Protein AF-0000000084676752 (afdb_homodimer)

Sequence (294 aa):
MPADLWNFALACYARPGVEQVFLRLQDGGADVCLVLCALWLERRQVPCEAQRLAQLRAIAEPWQRQVVQPLRELRQGWKAAALLDPQQARLREQVKALELEAERELLGRLEQLAQKWQATDEAVAWLEKLLEDRDARELLRVAATQTMPADLWNFALACYARPGVEQVFLRLQDGGADVCLVLCALWLERRQVPCEAQRLAQLRAIAEPWQRQVVQPLRELRQGWKAAALLDPQQARLREQVKALELEAERELLGRLEQLAQKWQATDEAVAWLEKLLEDRDARELLRVAATQT

Foldseek 3Di:
DPPALVVLVVQLCPDPPLVVLLVVCVVVPAQSLQLSLLLVCQVQQFADDPVLSVVLCVLRVVLCVPPLVVLVVVLVVCVVVCVVPVVSVVVSVVSVVSNVVSSVVSSVVSCVSCVPTHHDPDRHCRNVVRDVDPVSVVSSNVSSVVD/DPPALVVLVVQLVPDPPLVVLLVVCVVVPFQSLQLSLLLVCQVQQFADDPVLSVVLCVLRVCLCVPPLVVLVVVLVVCVVVCVVPVVSVVVSVVSVVSNVVSSVVSSVVSRVSCVPTHHDPDNHDRNVVRDVDPVSVVSSNVSSVVD

Organism: Aquipseudomonas alcaligenes (strain ATCC 14909 / DSM 50342 / CCUG 1425 / JCM 20561 / NBRC 14159 / NCIMB 9945 / NCTC 10367 / 1577) (NCBI:txid1215092)

InterPro domains:
  IPR012659 Conserved hypothetical protein CHP02444 [PF09523] (4-110)
  IPR012659 Conserved hypothetical protein CHP02444 [TIGR02444] (3-113)

Secondary structure (DSSP, 8-state):
--SSHHHHHHHHHTSTTHHHHHHHHHHTT--HHHHHHHHHHHHTT----HHHHHHHHHHHHHHIIIIIHHHHHHHHHTHHHHHH-HHHHHHHHHHHHHHHHHHHHHHHHHHHHHTTPPP-SS---HHHHH---HHHHHHHHHHHHT-/--SSHHHHHHHHHTSTTHHHHHHHHHHTT--HHHHHHHHHHHHTT----HHHHHHHHHHHHHHIIIIIHHHHHHHHHTHHHHHH-HHHHHHHHHHHHHHHHHHHHHHHHHHHHHTTPPP-SS---HHHHH---HHHHHHHHHHHHT-

Radius of gyration: 25.27 Å; Cα contacts (8 Å, |Δi|>4): 307; chains: 2; bounding box: 36×79×47 Å

Structure (mmCIF, N/CA/C/O backbone):
data_AF-0000000084676752-model_v1
#
loop_
_entity.id
_entity.type
_entity.pdbx_description
1 polymer 'TIGR02444 family protein'
#
loop_
_atom_site.group_PDB
_atom_site.id
_atom_site.type_symbol
_atom_site.label_atom_id
_atom_site.label_alt_id
_atom_site.label_comp_id
_atom_site.label_asym_id
_atom_site.label_entity_id
_atom_site.label_seq_id
_atom_site.pdbx_PDB_ins_code
_atom_site.Cartn_x
_atom_site.Cartn_y
_atom_site.Cartn_z
_atom_site.occupancy
_atom_site.B_iso_or_equiv
_atom_site.auth_seq_id
_atom_site.auth_comp_id
_atom_site.auth_asym_id
_atom_site.auth_atom_id
_atom_site.pdbx_PDB_model_num
ATOM 1 N N . MET A 1 1 ? -5.734 -23.812 -24.641 1 54.62 1 MET A N 1
ATOM 2 C CA . MET A 1 1 ? -5.254 -23.406 -23.328 1 54.62 1 MET A CA 1
ATOM 3 C C . MET A 1 1 ? -4.438 -22.125 -23.422 1 54.62 1 MET A C 1
ATOM 5 O O . MET A 1 1 ? -3.656 -21.953 -24.359 1 54.62 1 MET A O 1
ATOM 9 N N . PRO A 1 2 ? -4.84 -21.125 -22.625 1 60.16 2 PRO A N 1
ATOM 10 C CA . PRO A 1 2 ? -4.008 -19.938 -22.766 1 60.16 2 PRO A CA 1
ATOM 11 C C . PRO A 1 2 ? -2.525 -20.203 -22.516 1 60.16 2 PRO A C 1
ATOM 13 O O . PRO A 1 2 ? -2.184 -20.984 -21.609 1 60.16 2 PRO A O 1
ATOM 16 N N . ALA A 1 3 ? -1.682 -19.797 -23.375 1 71.06 3 ALA A N 1
ATOM 17 C CA . ALA A 1 3 ? -0.258 -20.109 -23.375 1 71.06 3 ALA A CA 1
ATOM 18 C C . ALA A 1 3 ? 0.446 -19.531 -22.156 1 71.06 3 ALA A C 1
ATOM 20 O O . ALA A 1 3 ? 1.364 -20.141 -21.609 1 71.06 3 ALA A O 1
ATOM 21 N N . ASP A 1 4 ? -0.257 -18.438 -21.547 1 91.06 4 ASP A N 1
ATOM 22 C CA . ASP A 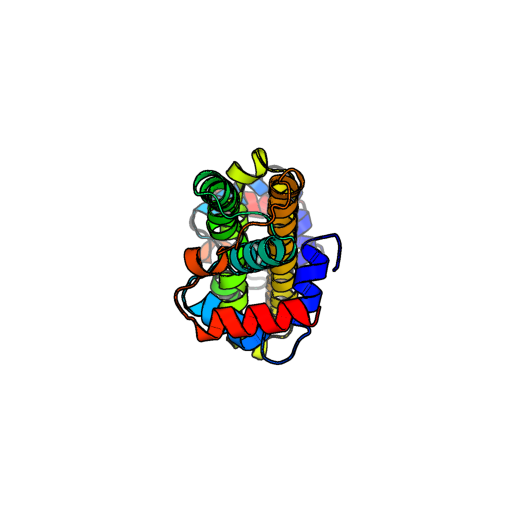1 4 ? 0.555 -17.922 -20.438 1 91.06 4 ASP A CA 1
ATOM 23 C C . ASP A 1 4 ? -0.197 -18.031 -19.109 1 91.06 4 ASP A C 1
ATOM 25 O O . ASP A 1 4 ? -1.429 -18.078 -19.094 1 91.06 4 ASP A O 1
ATOM 29 N N . LEU A 1 5 ? 0.378 -18.125 -18.094 1 93 5 LEU A N 1
ATOM 30 C CA . LEU A 1 5 ? -0.126 -18.422 -16.75 1 93 5 LEU A CA 1
ATOM 31 C C . LEU A 1 5 ? -1.066 -17.328 -16.266 1 93 5 LEU A C 1
ATOM 33 O O . LEU A 1 5 ? -2.076 -17.609 -15.617 1 93 5 LEU A O 1
ATOM 37 N N . TRP A 1 6 ? -0.809 -16.062 -16.656 1 92.81 6 TRP A N 1
ATOM 38 C CA . TRP A 1 6 ? -1.672 -14.961 -16.234 1 92.81 6 TRP A CA 1
ATOM 39 C C . TRP A 1 6 ? -3.049 -15.07 -16.875 1 92.81 6 TRP A C 1
ATOM 41 O O . TRP A 1 6 ? -4.07 -14.977 -16.203 1 92.81 6 TRP A O 1
ATOM 51 N N . ASN A 1 7 ? -3.084 -15.25 -18.078 1 91.19 7 ASN A N 1
ATOM 52 C CA . ASN A 1 7 ? -4.348 -15.391 -18.781 1 91.19 7 ASN A CA 1
ATOM 53 C C . ASN A 1 7 ? -5.105 -16.641 -18.344 1 91.19 7 ASN A C 1
ATOM 55 O O . ASN A 1 7 ? -6.336 -16.641 -18.281 1 91.19 7 ASN A O 1
ATOM 59 N N . PHE A 1 8 ? -4.344 -17.672 -18.141 1 90.31 8 PHE A N 1
ATOM 60 C CA . PHE A 1 8 ? -4.953 -18.859 -17.578 1 90.31 8 PHE A CA 1
ATOM 61 C C . PHE A 1 8 ? -5.648 -18.547 -16.266 1 90.31 8 PHE A C 1
ATOM 63 O O . PHE A 1 8 ? -6.785 -18.969 -16.031 1 90.31 8 PHE A O 1
ATOM 70 N N . ALA A 1 9 ? -4.969 -17.844 -15.375 1 89.88 9 ALA A N 1
ATOM 71 C CA . ALA A 1 9 ? -5.52 -17.453 -14.078 1 89.88 9 ALA A CA 1
ATOM 72 C C . ALA A 1 9 ? -6.793 -16.641 -14.25 1 89.88 9 ALA A C 1
ATOM 74 O O . ALA A 1 9 ? -7.805 -16.906 -13.602 1 89.88 9 ALA A O 1
ATOM 75 N N . LEU A 1 10 ? -6.723 -15.695 -15.172 1 86.75 10 LEU A N 1
ATOM 76 C CA . LEU A 1 10 ? -7.883 -14.844 -15.414 1 86.75 10 LEU A CA 1
ATOM 77 C C . LEU A 1 10 ? -9.07 -15.672 -15.898 1 86.75 10 LEU A C 1
ATOM 79 O O . LEU A 1 10 ? -10.203 -15.445 -15.469 1 86.75 10 LEU A O 1
ATOM 83 N N . ALA A 1 11 ? -8.773 -16.547 -16.75 1 87 11 ALA A N 1
ATOM 84 C CA . ALA A 1 11 ? -9.812 -17.422 -17.281 1 87 11 ALA A CA 1
ATOM 85 C C . ALA A 1 11 ? -10.414 -18.297 -16.188 1 87 11 ALA A C 1
ATOM 87 O O . ALA A 1 11 ? -11.625 -18.5 -16.141 1 87 11 ALA A O 1
ATOM 88 N N . CYS A 1 12 ? -9.555 -18.828 -15.352 1 84.94 12 CYS A N 1
ATOM 89 C CA . CYS A 1 12 ? -10.031 -19.641 -14.242 1 84.94 12 CYS A CA 1
ATOM 90 C C . CYS A 1 12 ? -10.953 -18.844 -13.328 1 84.94 12 CYS A C 1
ATOM 92 O O . CYS A 1 12 ? -12.023 -19.328 -12.945 1 84.94 12 CYS A O 1
ATOM 94 N N . TYR A 1 13 ? -10.586 -17.609 -13.078 1 83.38 13 TYR A N 1
ATOM 95 C CA . TYR A 1 13 ? -11.336 -16.766 -12.156 1 83.38 13 TYR A CA 1
ATOM 96 C C . TYR A 1 13 ? -12.688 -16.375 -12.75 1 83.38 13 TYR A C 1
ATOM 98 O O . TYR A 1 13 ? -13.633 -16.078 -12.016 1 83.38 13 TYR A O 1
ATOM 106 N N . ALA A 1 14 ? -12.727 -16.328 -14 1 82.75 14 ALA A N 1
ATOM 107 C CA . ALA A 1 14 ? -13.953 -15.938 -14.688 1 82.75 14 ALA A CA 1
ATOM 108 C C . ALA A 1 14 ? -15.023 -17.016 -14.547 1 82.75 14 ALA A C 1
ATOM 110 O O . ALA A 1 14 ? -16.203 -16.766 -14.82 1 82.75 14 ALA A O 1
ATOM 111 N N . ARG A 1 15 ? -14.641 -18.141 -14.086 1 83.88 15 ARG A N 1
ATOM 112 C CA . ARG A 1 15 ? -15.594 -19.25 -13.969 1 83.88 15 ARG A CA 1
ATOM 113 C C . ARG A 1 15 ? -16.406 -19.125 -12.68 1 83.88 15 ARG A C 1
ATOM 115 O O . ARG A 1 15 ? -15.883 -18.734 -11.641 1 83.88 15 ARG A O 1
ATOM 122 N N . PRO A 1 16 ? -17.625 -19.438 -12.727 1 82.06 16 PRO A N 1
ATOM 123 C CA . PRO A 1 16 ? -18.484 -19.328 -11.555 1 82.06 16 PRO A CA 1
ATOM 124 C C . PRO A 1 16 ? -18 -20.156 -10.375 1 82.06 16 PRO A C 1
ATOM 126 O O . PRO A 1 16 ? -17.594 -21.312 -10.555 1 82.06 16 PRO A O 1
ATOM 129 N N . GLY A 1 17 ? -17.953 -19.625 -9.219 1 79 17 GLY A N 1
ATOM 130 C CA . GLY A 1 17 ? -17.672 -20.344 -7.988 1 79 17 GLY A CA 1
ATOM 131 C C . GLY A 1 17 ? -16.188 -20.391 -7.656 1 79 17 GLY A C 1
ATOM 132 O O . GLY A 1 17 ? -15.812 -20.703 -6.527 1 79 17 GLY A O 1
ATOM 133 N N . VAL A 1 18 ? -15.367 -20.094 -8.633 1 82.06 18 VAL A N 1
ATOM 134 C CA . VAL A 1 18 ? -13.922 -20.234 -8.453 1 82.06 18 VAL A CA 1
ATOM 135 C C . VAL A 1 18 ? -13.43 -19.172 -7.465 1 82.06 18 VAL A C 1
ATOM 137 O O . VAL A 1 18 ? -12.594 -19.469 -6.605 1 82.06 18 VAL A O 1
ATOM 140 N N . GLU A 1 19 ? -14.031 -18.125 -7.641 1 82.75 19 GLU A N 1
ATOM 141 C CA . GLU A 1 19 ? -13.633 -17.031 -6.75 1 82.75 19 GLU A CA 1
ATOM 142 C C . GLU A 1 19 ? -13.844 -17.422 -5.285 1 82.75 19 GLU A C 1
ATOM 144 O O . GLU A 1 19 ? -12.977 -17.172 -4.441 1 82.75 19 GLU A O 1
ATOM 149 N N . GLN A 1 20 ? -14.938 -17.969 -4.973 1 84.62 20 GLN A N 1
ATOM 150 C CA . GLN A 1 20 ? -15.25 -18.375 -3.609 1 84.62 20 GLN A CA 1
ATOM 151 C C . GLN A 1 20 ? -14.266 -19.422 -3.105 1 84.62 20 GLN A C 1
ATOM 153 O O . GLN A 1 20 ? -13.883 -19.422 -1.935 1 84.62 20 GLN A O 1
ATOM 158 N N . VAL A 1 21 ? -13.906 -20.281 -4.016 1 80.81 21 VAL A N 1
ATOM 159 C CA . VAL A 1 21 ? -12.938 -21.312 -3.662 1 80.81 21 VAL A CA 1
ATOM 160 C C . VAL A 1 21 ? -11.602 -20.672 -3.301 1 80.81 21 VAL A C 1
ATOM 162 O O . VAL A 1 21 ? -11.008 -21 -2.27 1 80.81 21 VAL A O 1
ATOM 165 N N . PHE A 1 22 ? -11.258 -19.75 -4.145 1 82.38 22 PHE A N 1
ATOM 166 C CA . PHE A 1 22 ? -9.969 -19.094 -3.9 1 82.38 22 PHE A CA 1
ATOM 167 C C . PHE A 1 22 ? -10.023 -18.266 -2.629 1 82.38 22 PHE A C 1
ATOM 169 O O . PHE A 1 22 ? -9.039 -18.203 -1.883 1 82.38 22 PHE A O 1
ATOM 176 N N . LEU A 1 23 ? -11.086 -17.703 -2.295 1 80.88 23 LEU A N 1
ATOM 177 C CA . LEU A 1 23 ? -11.234 -16.938 -1.059 1 80.88 23 LEU A CA 1
ATOM 178 C C . LEU A 1 23 ? -11.102 -17.844 0.159 1 80.88 23 LEU A C 1
ATOM 180 O O . LEU A 1 23 ? -10.422 -17.5 1.125 1 80.88 23 LEU A O 1
ATOM 184 N N . ARG A 1 24 ? -11.719 -18.953 0.022 1 81.88 24 ARG A N 1
ATOM 185 C CA . ARG A 1 24 ? -11.633 -19.922 1.116 1 81.88 24 ARG A CA 1
ATOM 186 C C . ARG A 1 24 ? -10.203 -20.422 1.299 1 81.88 24 ARG A C 1
ATOM 188 O O . ARG A 1 24 ? -9.719 -20.516 2.426 1 81.88 24 ARG A O 1
ATOM 195 N N . LEU A 1 25 ? -9.57 -20.719 0.122 1 80.44 25 LEU A N 1
ATOM 196 C CA . LEU A 1 25 ? -8.188 -21.172 0.163 1 80.44 25 LEU A CA 1
ATOM 197 C C . LEU A 1 25 ? -7.281 -20.109 0.757 1 80.44 25 LEU A C 1
ATOM 199 O O . LEU A 1 25 ? -6.418 -20.406 1.585 1 80.44 25 LEU A O 1
ATOM 203 N N . GLN A 1 26 ? -7.562 -18.906 0.313 1 81.06 26 GLN A N 1
ATOM 204 C CA . GLN A 1 26 ? -6.758 -17.797 0.797 1 81.06 26 GLN A CA 1
ATOM 205 C C . GLN A 1 26 ? -6.953 -17.594 2.295 1 81.06 26 GLN A C 1
ATOM 207 O O . GLN A 1 26 ? -5.988 -17.328 3.021 1 81.06 26 GLN A O 1
ATOM 212 N N . ASP A 1 27 ? -8.148 -17.703 2.83 1 82.75 27 ASP A N 1
ATOM 213 C CA . ASP A 1 27 ? -8.461 -17.594 4.25 1 82.75 27 ASP A CA 1
ATOM 214 C C . ASP A 1 27 ? -7.75 -18.672 5.062 1 82.75 27 ASP A C 1
ATOM 216 O O . ASP A 1 27 ? -7.391 -18.453 6.219 1 82.75 27 ASP A O 1
ATOM 220 N N . GLY A 1 28 ? -7.543 -19.703 4.398 1 81.06 28 GLY A N 1
ATOM 221 C CA . GLY A 1 28 ? -6.859 -20.797 5.055 1 81.06 28 GLY A CA 1
ATOM 222 C C . GLY A 1 28 ? -5.352 -20.703 4.969 1 81.06 28 GLY A C 1
ATOM 223 O O . GLY A 1 28 ? -4.637 -21.562 5.488 1 81.06 28 GLY A O 1
ATOM 224 N N . GLY A 1 29 ? -4.863 -19.734 4.266 1 83.81 29 GLY A N 1
ATOM 225 C CA . GLY A 1 29 ? -3.43 -19.484 4.227 1 83.81 29 GLY A CA 1
ATOM 226 C C . GLY A 1 29 ? -2.771 -19.984 2.955 1 83.81 29 GLY A C 1
ATOM 227 O O . GLY A 1 29 ? -1.549 -19.922 2.814 1 83.81 29 GLY A O 1
ATOM 228 N N . ALA A 1 30 ? -3.582 -20.516 2.031 1 84.94 30 ALA A N 1
ATOM 229 C CA . ALA A 1 30 ? -3.014 -21.016 0.785 1 84.94 30 ALA A CA 1
ATOM 230 C C . ALA A 1 30 ? -2.523 -19.875 -0.099 1 84.94 30 ALA A C 1
ATOM 232 O O . ALA A 1 30 ? -3.092 -18.781 -0.079 1 84.94 30 ALA A O 1
ATOM 233 N N . ASP A 1 31 ? -1.486 -20.188 -0.791 1 90.62 31 ASP A N 1
ATOM 234 C CA . ASP A 1 31 ? -0.982 -19.266 -1.806 1 90.62 31 ASP A CA 1
ATOM 235 C C . ASP A 1 31 ? -1.698 -19.484 -3.139 1 90.62 31 ASP A C 1
ATOM 237 O O . ASP A 1 31 ? -1.368 -20.391 -3.891 1 90.62 31 ASP A O 1
ATOM 241 N N . VAL A 1 32 ? -2.566 -18.609 -3.434 1 89.19 32 VAL A N 1
ATOM 242 C CA . VAL A 1 32 ? -3.438 -18.734 -4.594 1 89.19 32 VAL A CA 1
ATOM 243 C C . VAL A 1 32 ? -2.598 -18.766 -5.871 1 89.19 32 VAL A C 1
ATOM 245 O O . VAL A 1 32 ? -2.885 -19.531 -6.793 1 89.19 32 VAL A O 1
ATOM 248 N N . CYS A 1 33 ? -1.555 -18 -5.945 1 94.31 33 CYS A N 1
ATOM 249 C CA . CYS A 1 33 ? -0.708 -17.969 -7.133 1 94.31 33 CYS A CA 1
ATOM 250 C C . CYS A 1 33 ? -0.011 -19.297 -7.344 1 94.31 33 CYS A C 1
ATOM 252 O O . CYS A 1 33 ? 0.101 -19.781 -8.477 1 94.31 33 CYS A O 1
ATOM 254 N N . LEU A 1 34 ? 0.393 -19.875 -6.27 1 93 34 LEU A N 1
ATOM 255 C CA . LEU A 1 34 ? 1.026 -21.172 -6.355 1 93 34 LEU A CA 1
ATOM 256 C C . LEU A 1 34 ? 0.018 -22.234 -6.777 1 93 34 LEU A C 1
ATOM 258 O O . LEU A 1 34 ? 0.327 -23.109 -7.605 1 93 34 LEU A O 1
ATOM 262 N N . VAL A 1 35 ? -1.176 -22.125 -6.246 1 90 35 VAL A N 1
ATOM 263 C CA . VAL A 1 35 ? -2.24 -23.062 -6.586 1 90 35 VAL A CA 1
ATOM 264 C C . VAL A 1 35 ? -2.586 -22.938 -8.07 1 90 35 VAL A C 1
ATOM 266 O O . VAL A 1 35 ? -2.723 -23.938 -8.766 1 90 35 VAL A O 1
ATOM 269 N N . LEU A 1 36 ? -2.695 -21.75 -8.539 1 90.38 36 LEU A N 1
ATOM 270 C CA . LEU A 1 36 ? -2.986 -21.5 -9.945 1 90.38 36 LEU A CA 1
ATOM 271 C C . LEU A 1 36 ? -1.876 -22.047 -10.844 1 90.38 36 LEU A C 1
ATOM 273 O O . LEU A 1 36 ? -2.148 -22.625 -11.891 1 90.38 36 LEU A O 1
ATOM 277 N N . CYS A 1 37 ? -0.659 -21.844 -10.375 1 93 37 CYS A N 1
ATOM 278 C CA . CYS A 1 37 ? 0.471 -22.391 -11.125 1 93 37 CYS A CA 1
ATOM 279 C C . CYS A 1 37 ? 0.412 -23.906 -11.188 1 93 37 CYS A C 1
ATOM 281 O O . CYS A 1 37 ? 0.616 -24.5 -12.242 1 93 37 CYS A O 1
ATOM 283 N N . ALA A 1 38 ? 0.118 -24.469 -10.086 1 90 38 ALA A N 1
ATOM 284 C CA . ALA A 1 38 ? 0.005 -25.922 -10.023 1 90 38 ALA A CA 1
ATOM 285 C C . ALA A 1 38 ? -1.079 -26.422 -10.977 1 90 38 ALA A C 1
ATOM 287 O O . ALA A 1 38 ? -0.869 -27.391 -11.703 1 90 38 ALA A O 1
ATOM 288 N N . LEU A 1 39 ? -2.15 -25.797 -10.938 1 86.38 39 LEU A N 1
ATOM 289 C CA . LEU A 1 39 ? -3.258 -26.172 -11.812 1 86.38 39 LEU A CA 1
ATOM 290 C C . LEU A 1 39 ? -2.865 -26.016 -13.281 1 86.38 39 LEU A C 1
ATOM 292 O O . LEU A 1 39 ? -3.184 -26.875 -14.102 1 86.38 39 LEU A O 1
ATOM 296 N N . TRP A 1 40 ? -2.229 -24.953 -13.586 1 89.69 40 TRP A N 1
ATOM 297 C CA . TRP A 1 40 ? -1.741 -24.672 -14.93 1 89.69 40 TRP A CA 1
ATOM 298 C C . TRP A 1 40 ? -0.767 -25.75 -15.398 1 89.69 40 TRP A C 1
ATOM 300 O O . TRP A 1 40 ? -0.839 -26.219 -16.547 1 89.69 40 TRP A O 1
ATOM 310 N N . LEU A 1 41 ? 0.069 -26.172 -14.539 1 89.44 41 LEU A N 1
ATOM 311 C CA . LEU A 1 41 ? 1.033 -27.234 -14.852 1 89.44 41 LEU A CA 1
ATOM 312 C C . LEU A 1 41 ? 0.331 -28.562 -15.062 1 89.44 41 LEU A C 1
ATOM 314 O O . LEU A 1 41 ? 0.722 -29.344 -15.93 1 89.44 41 LEU A O 1
ATOM 318 N N . GLU A 1 42 ? -0.62 -28.812 -14.234 1 84.31 42 GLU A N 1
ATOM 319 C CA . GLU A 1 42 ? -1.407 -30.016 -14.43 1 84.31 42 GLU A CA 1
ATOM 320 C C . GLU A 1 42 ? -2.049 -30.047 -15.812 1 84.31 42 GLU A C 1
ATOM 322 O O . GLU A 1 42 ? -2.023 -31.062 -16.5 1 84.31 42 GLU A O 1
ATOM 327 N N . ARG A 1 43 ? -2.572 -28.969 -16.156 1 82.94 43 ARG A N 1
ATOM 328 C CA . ARG A 1 43 ? -3.219 -28.859 -17.469 1 82.94 43 ARG A CA 1
ATOM 329 C C . ARG A 1 43 ? -2.213 -29.078 -18.594 1 82.94 43 ARG A C 1
ATOM 331 O O . ARG A 1 43 ? -2.557 -29.609 -19.641 1 82.94 43 ARG A O 1
ATOM 338 N N . ARG A 1 44 ? -1.009 -28.688 -18.391 1 85.88 44 ARG A N 1
ATOM 339 C CA . ARG A 1 44 ? 0.06 -28.828 -19.375 1 85.88 44 ARG A CA 1
ATOM 340 C C . ARG A 1 44 ? 0.715 -30.203 -19.297 1 85.88 44 ARG A C 1
ATOM 342 O O . ARG A 1 44 ? 1.644 -30.5 -20.047 1 85.88 44 ARG A O 1
ATOM 349 N N . GLN A 1 45 ? 0.292 -30.984 -18.297 1 87.38 45 GLN A N 1
ATOM 350 C CA . GLN A 1 45 ? 0.768 -32.344 -18.094 1 87.38 45 GLN A CA 1
ATOM 351 C C . GLN A 1 45 ? 2.246 -32.375 -17.719 1 87.38 45 GLN A C 1
ATOM 353 O O . GLN A 1 45 ? 3.004 -33.219 -18.188 1 87.38 45 GLN A O 1
ATOM 358 N N . VAL A 1 46 ? 2.633 -31.359 -17 1 88.38 46 VAL A N 1
ATOM 359 C CA . VAL A 1 46 ? 3.98 -31.328 -16.453 1 88.38 46 VAL A CA 1
ATOM 360 C C . VAL A 1 46 ? 4.02 -32.094 -15.133 1 88.38 46 VAL A C 1
ATOM 362 O O . VAL A 1 46 ? 3.199 -31.875 -14.242 1 88.38 46 VAL A O 1
ATOM 365 N N . PRO A 1 47 ? 4.875 -33.062 -15.008 1 87.94 47 PRO A N 1
ATOM 366 C CA . PRO A 1 47 ? 4.895 -33.875 -13.789 1 87.94 47 PRO A CA 1
ATOM 367 C C . PRO A 1 47 ? 5.305 -33.094 -12.555 1 87.94 47 PRO A C 1
ATOM 369 O O . PRO A 1 47 ? 6.172 -32.219 -12.641 1 87.94 47 PRO A O 1
ATOM 372 N N . CYS A 1 48 ? 4.688 -33.469 -11.469 1 87.88 48 CYS A N 1
ATOM 373 C CA . CYS A 1 48 ? 5.039 -32.875 -10.188 1 87.88 48 CYS A CA 1
ATOM 374 C C . CYS A 1 48 ? 6.23 -33.594 -9.555 1 87.88 48 CYS A C 1
ATOM 376 O O . CYS A 1 48 ? 6.117 -34.75 -9.156 1 87.88 48 CYS A O 1
ATOM 378 N N . GLU A 1 49 ? 7.324 -33.031 -9.562 1 87.69 49 GLU A N 1
ATOM 379 C CA . GLU A 1 49 ? 8.516 -33.531 -8.883 1 87.69 49 GLU A CA 1
ATOM 380 C C . GLU A 1 49 ? 8.82 -32.688 -7.637 1 87.69 49 GLU A C 1
ATOM 382 O O . GLU A 1 49 ? 8.594 -31.484 -7.609 1 87.69 49 GLU A O 1
ATOM 387 N N . ALA A 1 50 ? 9.336 -33.375 -6.66 1 88.38 50 ALA A N 1
ATOM 388 C CA . ALA A 1 50 ? 9.633 -32.719 -5.395 1 88.38 50 ALA A CA 1
ATOM 389 C C . ALA A 1 50 ? 10.555 -31.5 -5.605 1 88.38 50 ALA A C 1
ATOM 391 O O . ALA A 1 50 ? 10.367 -30.453 -4.98 1 88.38 50 ALA A O 1
ATOM 392 N N . GLN A 1 51 ? 11.492 -31.703 -6.465 1 91.88 51 GLN A N 1
ATOM 393 C CA . GLN A 1 51 ? 12.438 -30.625 -6.738 1 91.88 51 GLN A CA 1
ATOM 394 C C . GLN A 1 51 ? 11.742 -29.438 -7.41 1 91.88 51 GLN A C 1
ATOM 396 O O . GLN A 1 51 ? 12.039 -28.281 -7.109 1 91.88 51 GLN A O 1
ATOM 401 N N . ARG A 1 52 ? 10.844 -29.703 -8.328 1 91.38 52 ARG A N 1
ATOM 402 C CA . ARG A 1 52 ? 10.102 -28.656 -9.016 1 91.38 52 ARG A CA 1
ATOM 403 C C . ARG A 1 52 ? 9.219 -27.875 -8.047 1 91.38 52 ARG A C 1
ATOM 405 O O . ARG A 1 52 ? 9.188 -26.641 -8.07 1 91.38 52 ARG A O 1
ATOM 412 N N . LEU A 1 53 ? 8.531 -28.641 -7.211 1 91.12 53 LEU A N 1
ATOM 413 C CA . LEU A 1 53 ? 7.68 -28.016 -6.215 1 91.12 53 LEU A CA 1
ATOM 414 C C . LEU A 1 53 ? 8.5 -27.125 -5.281 1 91.12 53 LEU A C 1
ATOM 416 O O . LEU A 1 53 ? 8.078 -26.016 -4.953 1 91.12 53 LEU A O 1
ATOM 420 N N . ALA A 1 54 ? 9.633 -27.609 -4.875 1 94.19 54 ALA A N 1
ATOM 421 C CA . ALA A 1 54 ? 10.516 -26.844 -3.996 1 94.19 54 ALA A CA 1
ATOM 422 C C . ALA A 1 54 ? 10.984 -25.562 -4.668 1 94.19 54 ALA A C 1
ATOM 424 O O . ALA A 1 54 ? 11.078 -24.516 -4.023 1 94.19 54 ALA A O 1
ATOM 425 N N . GLN A 1 55 ? 11.25 -25.625 -5.949 1 95.88 55 GLN A N 1
ATOM 426 C CA . GLN A 1 55 ? 11.688 -24.453 -6.699 1 95.88 55 GLN A CA 1
ATOM 427 C C . GLN A 1 55 ? 10.57 -23.422 -6.797 1 95.88 55 GLN A C 1
ATOM 429 O O . GLN A 1 55 ? 10.812 -22.219 -6.625 1 95.88 55 GLN A O 1
ATOM 434 N N . LEU A 1 56 ? 9.375 -23.891 -7.059 1 95.19 56 LEU A N 1
ATOM 435 C CA . LEU A 1 56 ? 8.234 -22.984 -7.125 1 95.19 56 LEU A CA 1
ATOM 436 C C . LEU A 1 56 ? 7.996 -22.312 -5.773 1 95.19 56 LEU A C 1
ATOM 438 O O . LEU A 1 56 ? 7.785 -21.094 -5.707 1 95.19 56 LEU A O 1
ATOM 442 N N . ARG A 1 57 ? 8.07 -23.078 -4.73 1 95.19 57 ARG A N 1
ATOM 443 C CA . ARG A 1 57 ? 7.848 -22.562 -3.383 1 95.19 57 ARG A CA 1
ATOM 444 C C . ARG A 1 57 ? 8.906 -21.531 -3.012 1 95.19 57 ARG A C 1
ATOM 446 O O . ARG A 1 57 ? 8.602 -20.531 -2.357 1 95.19 57 ARG A O 1
ATOM 453 N N . ALA A 1 58 ? 10.125 -21.766 -3.41 1 96.94 58 ALA A N 1
ATOM 454 C CA . ALA A 1 58 ? 11.242 -20.875 -3.1 1 96.94 58 ALA A CA 1
ATOM 455 C C . ALA A 1 58 ? 11.023 -19.484 -3.707 1 96.94 58 ALA A C 1
ATOM 457 O O . ALA A 1 58 ? 11.469 -18.484 -3.148 1 96.94 58 ALA A O 1
ATOM 458 N N . ILE A 1 59 ? 10.25 -19.469 -4.812 1 97.19 59 ILE A N 1
ATOM 459 C CA . ILE A 1 59 ? 9.938 -18.219 -5.473 1 97.19 59 ILE A CA 1
ATOM 460 C C . ILE A 1 59 ? 8.672 -17.609 -4.859 1 97.19 59 ILE A C 1
ATOM 462 O O . ILE A 1 59 ? 8.641 -16.422 -4.543 1 97.19 59 ILE A O 1
ATOM 466 N N . ALA A 1 60 ? 7.727 -18.391 -4.609 1 96.38 60 ALA A N 1
ATOM 467 C CA . ALA A 1 60 ? 6.387 -17.922 -4.254 1 96.38 60 ALA A CA 1
ATOM 468 C C . ALA A 1 60 ? 6.336 -17.453 -2.807 1 96.38 60 ALA A C 1
ATOM 470 O O . ALA A 1 60 ? 5.789 -16.391 -2.514 1 96.38 60 ALA A O 1
ATOM 471 N N . GLU A 1 61 ? 6.926 -18.188 -1.95 1 95.12 61 GLU A N 1
ATOM 472 C CA . GLU A 1 61 ? 6.707 -17.984 -0.52 1 95.12 61 GLU A CA 1
ATOM 473 C C . GLU A 1 61 ? 7.254 -16.641 -0.051 1 95.12 61 GLU A C 1
ATOM 475 O O . GLU A 1 61 ? 6.539 -15.867 0.586 1 95.12 61 GLU A O 1
ATOM 480 N N . PRO A 1 62 ? 8.508 -16.312 -0.388 1 96.94 62 PRO A N 1
ATOM 481 C CA . PRO A 1 62 ? 9 -15.008 0.061 1 96.94 62 PRO A CA 1
ATOM 482 C C . PRO A 1 62 ? 8.227 -13.836 -0.542 1 96.94 62 PRO A C 1
ATOM 484 O O . PRO A 1 62 ? 7.926 -12.867 0.154 1 96.94 62 PRO A O 1
ATOM 487 N N . TRP A 1 63 ? 7.859 -13.945 -1.804 1 98 63 TRP A N 1
ATOM 488 C CA . TRP A 1 63 ? 7.117 -12.875 -2.461 1 98 63 TRP A CA 1
ATOM 489 C C . TRP A 1 63 ? 5.727 -12.727 -1.857 1 98 63 TRP A C 1
ATOM 491 O O . TRP A 1 63 ? 5.262 -11.602 -1.623 1 98 63 TRP A O 1
ATOM 501 N N . GLN A 1 64 ? 5.121 -13.836 -1.609 1 96.38 64 GLN A N 1
ATOM 502 C CA . GLN A 1 64 ? 3.812 -13.812 -0.96 1 96.38 64 GLN A CA 1
ATOM 503 C C . GLN A 1 64 ? 3.896 -13.172 0.421 1 96.38 64 GLN A C 1
ATOM 505 O O . GLN A 1 64 ? 3.1 -12.289 0.75 1 96.38 64 GLN A O 1
ATOM 510 N N . ARG A 1 65 ? 4.836 -13.516 1.182 1 96.06 65 ARG A N 1
ATOM 511 C CA . ARG A 1 65 ? 4.961 -13.086 2.57 1 96.06 65 ARG A CA 1
ATOM 512 C C . ARG A 1 65 ? 5.375 -11.625 2.654 1 96.06 65 ARG A C 1
ATOM 514 O O . ARG A 1 65 ? 4.887 -10.883 3.51 1 96.06 65 ARG A O 1
ATOM 521 N N . GLN A 1 66 ? 6.199 -11.219 1.721 1 96.94 66 GLN A N 1
ATOM 522 C CA . GLN A 1 66 ? 6.832 -9.914 1.882 1 96.94 66 GLN A CA 1
ATOM 523 C C . GLN A 1 66 ? 6.105 -8.852 1.066 1 96.94 66 GLN A C 1
ATOM 525 O O . GLN A 1 66 ? 6.203 -7.66 1.37 1 96.94 66 GLN A O 1
ATOM 530 N N . VAL A 1 67 ? 5.41 -9.297 0.055 1 98.25 67 VAL A N 1
ATOM 531 C CA . VAL A 1 67 ? 4.883 -8.289 -0.857 1 98.25 67 VAL A CA 1
ATOM 532 C C . VAL A 1 67 ? 3.365 -8.422 -0.954 1 98.25 67 VAL A C 1
ATOM 534 O O . VAL A 1 67 ? 2.629 -7.523 -0.538 1 98.25 67 VAL A O 1
ATOM 537 N N . VAL A 1 68 ? 2.822 -9.57 -1.34 1 97.62 68 VAL A N 1
ATOM 538 C CA . VAL A 1 68 ? 1.401 -9.711 -1.637 1 97.62 68 VAL A CA 1
ATOM 539 C C . VAL A 1 68 ? 0.593 -9.625 -0.344 1 97.62 68 VAL A C 1
ATOM 541 O O . VAL A 1 68 ? -0.359 -8.852 -0.25 1 97.62 68 VAL A O 1
ATOM 544 N N . GLN A 1 69 ? 1.022 -10.359 0.634 1 96.75 69 GLN A N 1
ATOM 545 C CA . GLN A 1 69 ? 0.245 -10.453 1.865 1 96.75 69 GLN A CA 1
ATOM 546 C C . GLN A 1 69 ? 0.173 -9.102 2.572 1 96.75 69 GLN A C 1
ATOM 548 O O . GLN A 1 69 ? -0.901 -8.672 3.002 1 96.75 69 GLN A O 1
ATOM 553 N N . PRO A 1 70 ? 1.287 -8.375 2.693 1 97.81 70 PRO A N 1
ATOM 554 C CA . PRO A 1 70 ? 1.198 -7.059 3.322 1 97.81 70 PRO A CA 1
ATOM 555 C C . PRO A 1 70 ? 0.253 -6.113 2.584 1 97.81 70 PRO A C 1
ATOM 557 O O . PRO A 1 70 ? -0.488 -5.359 3.215 1 97.81 70 PRO A O 1
ATOM 560 N N . LEU A 1 71 ? 0.238 -6.133 1.283 1 98.31 71 LEU A N 1
ATOM 561 C CA . LEU A 1 71 ? -0.689 -5.32 0.505 1 98.31 71 LEU A CA 1
ATOM 562 C C . LEU A 1 71 ? -2.131 -5.746 0.756 1 98.31 71 LEU A C 1
ATOM 564 O O . LEU A 1 71 ? -3.01 -4.902 0.946 1 98.31 71 LEU A O 1
ATOM 568 N N . ARG A 1 72 ? -2.344 -6.988 0.828 1 96.44 72 ARG A N 1
ATOM 569 C CA . ARG A 1 72 ? -3.676 -7.531 1.066 1 96.44 72 ARG A CA 1
ATOM 570 C C . ARG A 1 72 ? -4.184 -7.148 2.451 1 96.44 72 ARG A C 1
ATOM 572 O O . ARG A 1 72 ? -5.344 -6.754 2.607 1 96.44 72 ARG A O 1
ATOM 579 N N . GLU A 1 73 ? -3.33 -7.301 3.383 1 96.69 73 GLU A N 1
ATOM 580 C CA . GLU A 1 73 ? -3.709 -6.961 4.75 1 96.69 73 GLU A CA 1
ATOM 581 C C . GLU A 1 73 ? -4.062 -5.48 4.875 1 96.69 73 GLU A C 1
ATOM 583 O O . GLU A 1 73 ? -5.016 -5.121 5.566 1 96.69 73 GLU A O 1
ATOM 588 N N . LEU A 1 74 ? -3.277 -4.711 4.215 1 98.06 74 LEU A N 1
ATOM 589 C CA . LEU A 1 74 ? -3.562 -3.281 4.203 1 98.06 74 LEU A CA 1
ATOM 590 C C . LEU A 1 74 ? -4.918 -3.002 3.566 1 98.06 74 LEU A C 1
ATOM 592 O O . LEU A 1 74 ? -5.75 -2.303 4.148 1 98.06 74 LEU A O 1
ATOM 596 N N . ARG A 1 75 ? -5.152 -3.541 2.41 1 98 75 ARG A N 1
ATOM 597 C CA . ARG A 1 75 ? -6.414 -3.365 1.696 1 98 75 ARG A CA 1
ATOM 598 C C . ARG A 1 75 ? -7.594 -3.824 2.547 1 98 75 ARG A C 1
ATOM 600 O O . ARG A 1 75 ? -8.586 -3.107 2.678 1 98 75 ARG A O 1
ATOM 607 N N . GLN A 1 76 ? -7.43 -5.008 3.104 1 95.94 76 GLN A N 1
ATOM 608 C CA . GLN A 1 76 ? -8.516 -5.59 3.891 1 95.94 76 GLN A CA 1
ATOM 609 C C . GLN A 1 76 ? -8.773 -4.777 5.156 1 95.94 76 GLN A C 1
ATOM 611 O O . GLN A 1 76 ? -9.914 -4.625 5.578 1 95.94 76 GLN A O 1
ATOM 616 N N . GLY A 1 77 ? -7.746 -4.301 5.793 1 97.06 77 GLY A N 1
ATOM 617 C CA . GLY A 1 77 ? -7.871 -3.5 7 1 97.06 77 GLY A CA 1
ATOM 618 C C . GLY A 1 77 ? -8.609 -2.193 6.777 1 97.06 77 GLY A C 1
ATOM 619 O O . GLY A 1 77 ? -9.148 -1.611 7.719 1 97.06 77 GLY A O 1
ATOM 620 N N . TRP A 1 78 ? -8.625 -1.747 5.527 1 97.94 78 TRP A N 1
ATOM 621 C CA . TRP A 1 78 ? -9.211 -0.448 5.211 1 97.94 78 TRP A CA 1
ATOM 622 C C . TRP A 1 78 ? -10.68 -0.592 4.816 1 97.94 78 TRP A C 1
ATOM 624 O O . TRP A 1 78 ? -11.367 0.405 4.59 1 97.94 78 TRP A O 1
ATOM 634 N N . LYS A 1 79 ? -11.188 -1.812 4.82 1 97.06 79 LYS A N 1
ATOM 635 C CA . LYS A 1 79 ? -12.508 -2.08 4.262 1 97.06 79 LYS A CA 1
ATOM 636 C C . LYS A 1 79 ? -13.578 -1.257 4.965 1 97.06 79 LYS A C 1
ATOM 638 O O . LYS A 1 79 ? -14.32 -0.51 4.324 1 97.06 79 LYS A O 1
ATOM 643 N N . ALA A 1 80 ? -13.609 -1.322 6.254 1 97.06 80 ALA A N 1
ATOM 644 C CA . ALA A 1 80 ? -14.672 -0.667 7.008 1 97.06 80 ALA A CA 1
ATOM 645 C C . ALA A 1 80 ? -14.555 0.852 6.922 1 97.06 80 ALA A C 1
ATOM 647 O O . ALA A 1 80 ? -15.539 1.544 6.645 1 97.06 80 ALA A O 1
ATOM 648 N N . ALA A 1 81 ? -13.414 1.359 7.125 1 96.62 81 ALA A N 1
ATOM 649 C CA . ALA A 1 81 ? -13.188 2.803 7.109 1 96.62 81 ALA A CA 1
ATOM 650 C C . ALA A 1 81 ? -13.43 3.381 5.719 1 96.62 81 ALA A C 1
ATOM 652 O O . ALA A 1 81 ? -13.898 4.512 5.58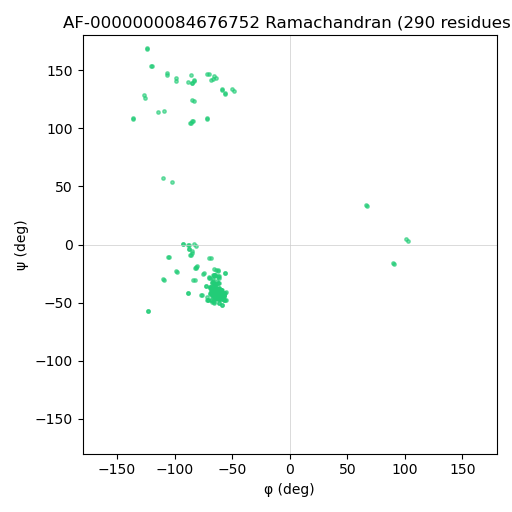2 1 96.62 81 ALA A O 1
ATOM 653 N N . ALA A 1 82 ? -13.102 2.641 4.707 1 96.88 82 ALA A N 1
ATOM 654 C CA . ALA A 1 82 ? -13.258 3.092 3.324 1 96.88 82 ALA A CA 1
ATOM 655 C C . ALA A 1 82 ? -14.734 3.262 2.967 1 96.88 82 ALA A C 1
ATOM 657 O O . ALA A 1 82 ? -15.078 4.043 2.078 1 96.88 82 ALA A O 1
ATOM 658 N N . LEU A 1 83 ? -15.594 2.514 3.66 1 97 83 LEU A N 1
ATOM 659 C CA . LEU A 1 83 ? -17.031 2.648 3.432 1 97 83 LEU A CA 1
ATOM 660 C C . LEU A 1 83 ? -17.516 4.031 3.855 1 97 83 LEU A C 1
ATOM 662 O O . LEU A 1 83 ? -18.484 4.547 3.295 1 97 83 LEU A O 1
ATOM 666 N N . LEU A 1 84 ? -16.828 4.645 4.766 1 96.69 84 LEU A N 1
ATOM 667 C CA . LEU A 1 84 ? -17.281 5.891 5.371 1 96.69 84 LEU A CA 1
ATOM 668 C C . LEU A 1 84 ? -16.484 7.078 4.84 1 96.69 84 LEU A C 1
ATOM 670 O O . LEU A 1 84 ? -16.859 8.234 5.06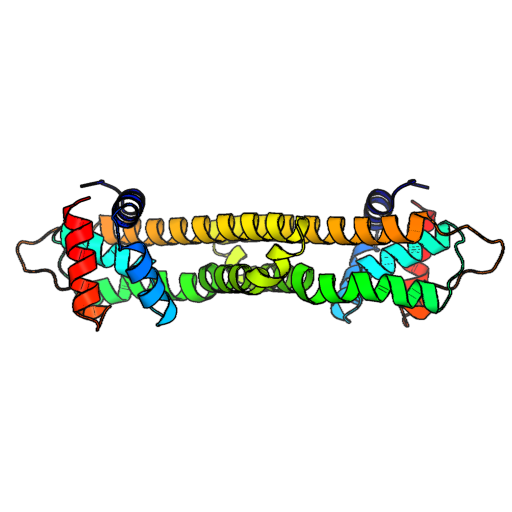2 1 96.69 84 LEU A O 1
ATOM 674 N N . ASP A 1 85 ? -15.391 6.844 4.117 1 97.62 85 ASP A N 1
ATOM 675 C CA . ASP A 1 85 ? -14.484 7.898 3.66 1 97.62 85 ASP A CA 1
ATOM 676 C C . ASP A 1 85 ? -14.086 7.688 2.201 1 97.62 85 ASP A C 1
ATOM 678 O O . ASP A 1 85 ? -13.266 6.824 1.896 1 97.62 85 ASP A O 1
ATOM 682 N N . PRO A 1 86 ? -14.633 8.562 1.353 1 97.31 86 PRO A N 1
ATOM 683 C CA . PRO A 1 86 ? -14.398 8.383 -0.082 1 97.31 86 PRO A CA 1
ATOM 684 C C . PRO A 1 86 ? -12.914 8.484 -0.454 1 97.31 86 PRO A C 1
ATOM 686 O O . PRO A 1 86 ? -12.469 7.828 -1.398 1 97.31 86 PRO A O 1
ATOM 689 N N . GLN A 1 87 ? -12.211 9.305 0.264 1 97.25 87 GLN A N 1
ATOM 690 C CA . GLN A 1 87 ? -10.797 9.422 -0.05 1 97.25 87 GLN A CA 1
ATOM 691 C C . GLN A 1 87 ? -10.039 8.148 0.326 1 97.25 87 GLN A C 1
ATOM 693 O O . GLN A 1 87 ? -9.141 7.719 -0.401 1 97.25 87 GLN A O 1
ATOM 698 N N . GLN A 1 88 ? -10.391 7.629 1.468 1 97.56 88 GLN A N 1
ATOM 699 C CA . GLN A 1 88 ? -9.766 6.367 1.844 1 97.56 88 GLN A CA 1
ATOM 700 C C . GLN A 1 88 ? -10.18 5.246 0.894 1 97.56 88 GLN A C 1
ATOM 702 O O . GLN A 1 88 ? -9.383 4.348 0.604 1 97.56 88 GLN A O 1
ATOM 707 N N . ALA A 1 89 ? -11.43 5.309 0.39 1 98.31 89 ALA A N 1
ATOM 708 C CA . ALA A 1 89 ? -11.891 4.34 -0.6 1 98.31 89 ALA A CA 1
ATOM 709 C C . ALA A 1 89 ? -11.031 4.391 -1.859 1 98.31 89 ALA A C 1
ATOM 711 O O . ALA A 1 89 ? -10.688 3.352 -2.426 1 98.31 89 ALA A O 1
ATOM 712 N N . ARG A 1 90 ? -10.711 5.574 -2.262 1 98.31 90 ARG A N 1
ATOM 713 C CA . ARG A 1 90 ? -9.859 5.758 -3.438 1 98.31 90 ARG A CA 1
ATOM 714 C C . ARG A 1 90 ? -8.477 5.172 -3.209 1 98.31 90 ARG A C 1
ATOM 716 O O . ARG A 1 90 ? -7.934 4.48 -4.078 1 98.31 90 ARG A O 1
ATOM 723 N N . LEU A 1 91 ? -7.891 5.418 -2.037 1 98.62 91 LEU A N 1
ATOM 724 C CA . LEU A 1 91 ? -6.578 4.875 -1.711 1 98.62 91 LEU A CA 1
ATOM 725 C C . LEU A 1 91 ? -6.617 3.354 -1.655 1 98.62 91 LEU A C 1
ATOM 727 O O . LEU A 1 91 ? -5.699 2.686 -2.139 1 98.62 91 LEU A O 1
ATOM 731 N N . ARG A 1 92 ? -7.676 2.838 -1.061 1 98.62 92 ARG A N 1
ATOM 732 C CA . ARG A 1 92 ? -7.832 1.39 -0.964 1 98.62 92 ARG A CA 1
ATOM 733 C C . ARG A 1 92 ? -7.867 0.75 -2.348 1 98.62 92 ARG A C 1
ATOM 735 O O . ARG A 1 92 ? -7.285 -0.317 -2.559 1 98.62 92 ARG A O 1
ATOM 742 N N . GLU A 1 93 ? -8.547 1.427 -3.297 1 98.5 93 GLU A N 1
ATOM 743 C CA . GLU A 1 93 ? -8.594 0.928 -4.668 1 98.5 93 GLU A CA 1
ATOM 744 C C . GLU A 1 93 ? -7.207 0.912 -5.301 1 98.5 93 GLU A C 1
ATOM 746 O O . GLU A 1 93 ? -6.879 0.002 -6.066 1 98.5 93 GLU A O 1
ATOM 751 N N . GLN A 1 94 ? -6.449 1.864 -5.004 1 98.69 94 GLN A N 1
ATOM 752 C CA . GLN A 1 94 ? -5.086 1.913 -5.523 1 98.69 94 GLN A CA 1
ATOM 753 C C . GLN A 1 94 ? -4.219 0.824 -4.898 1 98.69 94 GLN A C 1
ATOM 755 O O . GLN A 1 94 ? -3.371 0.235 -5.574 1 98.69 94 GLN A O 1
ATOM 760 N N . VAL A 1 95 ? -4.449 0.554 -3.621 1 98.69 95 VAL A N 1
ATOM 761 C CA . VAL A 1 95 ? -3.746 -0.546 -2.971 1 98.69 95 VAL A CA 1
ATOM 762 C C . VAL A 1 95 ? -4.148 -1.871 -3.613 1 98.69 95 VAL A C 1
ATOM 764 O O . VAL A 1 95 ? -3.305 -2.742 -3.834 1 98.69 95 VAL A O 1
ATOM 767 N N . LYS A 1 96 ? -5.395 -2.016 -3.902 1 98.25 96 LYS A N 1
ATOM 768 C CA . LYS A 1 96 ? -5.887 -3.201 -4.598 1 98.25 96 LYS A CA 1
ATOM 769 C C . LYS A 1 96 ? -5.168 -3.391 -5.934 1 98.25 96 LYS A C 1
ATOM 771 O O . LYS A 1 96 ? -4.773 -4.508 -6.277 1 98.25 96 LYS A O 1
ATOM 776 N N . ALA A 1 97 ? -5 -2.34 -6.652 1 98.44 97 ALA A N 1
ATOM 777 C CA . ALA A 1 97 ? -4.297 -2.396 -7.93 1 98.44 97 ALA A CA 1
ATOM 778 C C . ALA A 1 97 ? -2.854 -2.857 -7.738 1 98.44 97 ALA A C 1
ATOM 780 O O . ALA A 1 97 ? -2.336 -3.643 -8.539 1 98.44 97 ALA A O 1
ATOM 781 N N . LEU A 1 98 ? -2.211 -2.371 -6.684 1 98.69 98 LEU A N 1
ATOM 782 C CA . LEU A 1 98 ? -0.848 -2.791 -6.379 1 98.69 98 LEU A CA 1
ATOM 783 C C . LEU A 1 98 ? -0.804 -4.273 -6.016 1 98.69 98 LEU A C 1
ATOM 785 O O . LEU A 1 98 ? 0.128 -4.98 -6.402 1 98.69 98 LEU A O 1
ATOM 789 N N . GLU A 1 99 ? -1.791 -4.742 -5.258 1 98 99 GLU A N 1
ATOM 790 C CA . GLU A 1 99 ? -1.904 -6.148 -4.891 1 98 99 GLU A CA 1
ATOM 791 C C . GLU A 1 99 ? -2.002 -7.035 -6.129 1 98 99 GLU A C 1
ATOM 793 O O . GLU A 1 99 ? -1.278 -8.023 -6.25 1 98 99 GLU A O 1
ATOM 798 N N . LEU A 1 100 ? -2.775 -6.609 -7.039 1 96.75 100 LEU A N 1
ATOM 799 C CA . LEU A 1 100 ? -2.955 -7.352 -8.281 1 96.75 100 LEU A CA 1
ATOM 800 C C . LEU A 1 100 ? -1.665 -7.371 -9.094 1 96.75 100 LEU A C 1
ATOM 802 O O . LEU A 1 100 ? -1.293 -8.406 -9.656 1 96.75 100 LEU A O 1
ATOM 806 N N . GLU A 1 101 ? -1.057 -6.273 -9.18 1 98.06 101 GLU A N 1
ATOM 807 C CA . GLU A 1 101 ? 0.221 -6.195 -9.883 1 98.06 101 GLU A CA 1
ATOM 808 C C . GLU A 1 101 ? 1.256 -7.121 -9.25 1 98.06 101 GLU A C 1
ATOM 810 O O . GLU A 1 101 ? 2.02 -7.781 -9.961 1 98.06 101 GLU A O 1
ATOM 815 N N . ALA A 1 102 ? 1.267 -7.141 -7.953 1 98.38 102 ALA A N 1
ATOM 816 C CA . ALA A 1 102 ? 2.182 -8.023 -7.234 1 98.38 102 ALA A CA 1
ATOM 817 C C . ALA A 1 102 ? 1.877 -9.484 -7.531 1 98.38 102 ALA A C 1
ATOM 819 O O . ALA A 1 102 ? 2.791 -10.297 -7.711 1 98.38 102 ALA A O 1
ATOM 820 N N . GLU A 1 103 ? 0.593 -9.828 -7.59 1 97.06 103 GLU A N 1
ATOM 821 C CA . GLU A 1 103 ? 0.189 -11.188 -7.93 1 97.06 103 GLU A CA 1
ATOM 822 C C . GLU A 1 103 ? 0.597 -11.539 -9.359 1 97.06 103 GLU A C 1
ATOM 824 O O . GLU A 1 103 ? 1.084 -12.648 -9.609 1 97.06 103 GLU A O 1
ATOM 829 N N . ARG A 1 104 ? 0.438 -10.617 -10.234 1 97.5 104 ARG A N 1
ATOM 830 C CA . ARG A 1 104 ? 0.825 -10.836 -11.625 1 97.5 104 ARG A CA 1
ATOM 831 C C . ARG A 1 104 ? 2.326 -11.07 -11.75 1 97.5 104 ARG A C 1
ATOM 833 O O . ARG A 1 104 ? 2.766 -11.938 -12.5 1 97.5 104 ARG A O 1
ATOM 840 N N . GLU A 1 105 ? 3.057 -10.297 -11.055 1 98.19 105 GLU A N 1
ATOM 841 C CA . GLU A 1 105 ? 4.504 -10.484 -11.039 1 98.19 105 GLU A CA 1
ATOM 842 C C . GLU A 1 105 ? 4.879 -11.883 -10.562 1 98.19 105 GLU A C 1
ATOM 844 O O . GLU A 1 105 ? 5.719 -12.547 -11.172 1 98.19 105 GLU A O 1
ATOM 849 N N . LEU A 1 106 ? 4.254 -12.312 -9.492 1 97.88 106 LEU A N 1
ATOM 850 C CA . LEU A 1 106 ? 4.539 -13.648 -8.969 1 97.88 106 LEU A CA 1
ATOM 851 C C . LEU A 1 106 ? 4.211 -14.719 -10 1 97.88 106 LEU A C 1
ATOM 853 O O . LEU A 1 106 ? 5.027 -15.602 -10.266 1 97.88 106 LEU A O 1
ATOM 857 N N . LEU A 1 107 ? 3.047 -14.617 -10.602 1 97.56 107 LEU A N 1
ATOM 858 C CA . LEU A 1 107 ? 2.656 -15.578 -11.625 1 97.56 107 LEU A CA 1
ATOM 859 C C . LEU A 1 107 ? 3.652 -15.586 -12.781 1 97.56 107 LEU A C 1
ATOM 861 O O . LEU A 1 107 ? 3.975 -16.641 -13.32 1 97.56 107 LEU A O 1
ATOM 865 N N . GLY A 1 108 ? 4.113 -14.414 -13.133 1 97.56 108 GLY A N 1
ATOM 866 C CA . GLY A 1 108 ? 5.125 -14.32 -14.172 1 97.56 108 GLY A CA 1
ATOM 867 C C . GLY A 1 108 ? 6.414 -15.039 -13.82 1 97.56 108 GLY A C 1
ATOM 868 O O . GLY A 1 108 ? 6.992 -15.734 -14.664 1 97.56 108 GLY A O 1
ATOM 869 N N . ARG A 1 109 ? 6.844 -14.898 -12.648 1 97.69 109 ARG A N 1
ATOM 870 C CA . ARG A 1 109 ? 8.055 -15.57 -12.188 1 97.69 109 ARG A CA 1
ATOM 871 C C . ARG A 1 109 ? 7.883 -17.094 -12.195 1 97.69 109 ARG A C 1
ATOM 873 O O . ARG A 1 109 ? 8.781 -17.812 -12.609 1 97.69 109 ARG A O 1
ATOM 880 N N . LEU A 1 110 ? 6.762 -17.516 -11.68 1 97.31 110 LEU A N 1
ATOM 881 C CA . LEU A 1 110 ? 6.477 -18.938 -11.648 1 97.31 110 LEU A CA 1
ATOM 882 C C . LEU A 1 110 ? 6.434 -19.516 -13.062 1 97.31 110 LEU A C 1
ATOM 884 O O . LEU A 1 110 ? 6.992 -20.578 -13.312 1 97.31 110 LEU A O 1
ATOM 888 N N . GLU A 1 111 ? 5.816 -18.797 -13.945 1 97.12 111 GLU A N 1
ATOM 889 C CA . GLU A 1 111 ? 5.746 -19.234 -15.344 1 97.12 111 GLU A CA 1
ATOM 890 C C . GLU A 1 111 ? 7.137 -19.328 -15.961 1 97.12 111 GLU A C 1
ATOM 892 O O . GLU A 1 111 ? 7.445 -20.297 -16.656 1 97.12 111 GLU A O 1
ATOM 897 N N . GLN A 1 112 ? 7.93 -18.297 -15.742 1 96.69 112 GLN A N 1
ATOM 898 C CA . GLN A 1 112 ? 9.273 -18.266 -16.312 1 96.69 112 GLN A CA 1
ATOM 899 C C . GLN A 1 112 ? 10.086 -19.484 -15.867 1 96.69 112 GLN A C 1
ATOM 901 O O . GLN A 1 112 ? 10.805 -20.078 -16.672 1 96.69 112 GLN A O 1
ATOM 906 N N . LEU A 1 113 ? 9.953 -19.828 -14.625 1 96.06 113 LEU A N 1
ATOM 907 C CA . LEU A 1 113 ? 10.648 -21 -14.102 1 96.06 113 LEU A CA 1
ATOM 908 C C . LEU A 1 113 ? 10.117 -22.281 -14.734 1 96.06 113 LEU A C 1
ATOM 910 O O . LEU A 1 113 ? 10.891 -23.141 -15.156 1 96.06 113 LEU A O 1
ATOM 914 N N . ALA A 1 114 ? 8.805 -22.391 -14.852 1 93.88 114 ALA A N 1
ATOM 915 C CA . ALA A 1 114 ? 8.141 -23.625 -15.242 1 93.88 114 ALA A CA 1
ATOM 916 C C . ALA A 1 114 ? 8.148 -23.797 -16.766 1 93.88 114 ALA A C 1
ATOM 918 O O . ALA A 1 114 ? 7.902 -24.891 -17.266 1 93.88 114 ALA A O 1
ATOM 919 N N . GLN A 1 115 ? 8.336 -22.672 -17.453 1 89.31 115 GLN A N 1
ATOM 920 C CA . GLN A 1 115 ? 8.266 -22.688 -18.906 1 89.31 115 GLN A CA 1
ATOM 921 C C . GLN A 1 115 ? 9.242 -23.703 -19.484 1 89.31 115 GLN A C 1
ATOM 923 O O . GLN A 1 115 ? 8.977 -24.297 -20.547 1 89.31 115 GLN A O 1
ATOM 928 N N . LYS A 1 116 ? 10.297 -24.047 -18.766 1 89.38 116 LYS A N 1
ATOM 929 C CA . LYS A 1 116 ? 11.336 -24.938 -19.266 1 89.38 116 LYS A CA 1
ATOM 930 C C . LYS A 1 116 ? 10.977 -26.406 -19.016 1 89.38 116 LYS A C 1
ATOM 932 O O . LYS A 1 116 ? 11.656 -27.312 -19.5 1 89.38 116 LYS A O 1
ATOM 937 N N . TRP A 1 117 ? 9.93 -26.609 -18.266 1 92 117 TRP A N 1
ATOM 938 C CA . TRP A 1 117 ? 9.578 -27.984 -17.891 1 92 117 TRP A CA 1
ATOM 939 C C . TRP A 1 117 ? 8.734 -28.641 -18.969 1 92 117 TRP A C 1
ATOM 941 O O . TRP A 1 117 ? 7.84 -28.016 -19.547 1 92 117 TRP A O 1
ATOM 951 N N . GLN A 1 118 ? 9.016 -29.906 -19.234 1 89.5 118 GLN A N 1
ATOM 952 C CA . GLN A 1 118 ? 8.383 -30.641 -20.328 1 89.5 118 GLN A CA 1
ATOM 953 C C . GLN A 1 118 ? 7.23 -31.5 -19.828 1 89.5 118 GLN A C 1
ATOM 955 O O . GLN A 1 118 ? 7.289 -32.062 -18.719 1 89.5 118 GLN A O 1
ATOM 960 N N . ALA A 1 119 ? 6.258 -31.531 -20.656 1 88.06 119 ALA A N 1
ATOM 961 C CA . ALA A 1 119 ? 5.109 -32.375 -20.375 1 88.06 119 ALA A CA 1
ATOM 962 C C . ALA A 1 119 ? 5.492 -33.875 -20.469 1 88.06 119 ALA A C 1
ATOM 964 O O . ALA A 1 119 ? 6.445 -34.219 -21.172 1 88.06 119 ALA A O 1
ATOM 965 N N . THR A 1 120 ? 4.926 -34.656 -19.578 1 82.75 120 THR A N 1
ATOM 966 C CA . THR A 1 120 ? 5.059 -36.094 -19.672 1 82.75 120 THR A CA 1
ATOM 967 C C . THR A 1 120 ? 3.686 -36.75 -19.703 1 82.75 120 THR A C 1
ATOM 969 O O . THR A 1 120 ? 2.662 -36.094 -19.531 1 82.75 120 THR A O 1
ATOM 972 N N . ASP A 1 121 ? 3.686 -38.062 -20.016 1 76.75 121 ASP A N 1
ATOM 973 C CA . ASP A 1 121 ? 2.443 -38.812 -20.078 1 76.75 121 ASP A CA 1
ATOM 974 C C . ASP A 1 121 ? 1.991 -39.25 -18.688 1 76.75 121 ASP A C 1
ATOM 976 O O . ASP A 1 121 ? 0.935 -39.875 -18.531 1 76.75 121 ASP A O 1
ATOM 980 N N . GLU A 1 122 ? 2.701 -38.969 -17.703 1 64.25 122 GLU A N 1
ATOM 981 C CA . GLU A 1 122 ? 2.375 -39.469 -16.359 1 64.25 122 GLU A CA 1
ATOM 982 C C . GLU A 1 122 ? 1.423 -38.5 -15.664 1 64.25 122 GLU A C 1
ATOM 984 O O . GLU A 1 122 ? 1.394 -37.312 -15.969 1 64.25 122 GLU A O 1
ATOM 989 N N . ALA A 1 123 ? 0.396 -39.219 -14.914 1 60.31 123 ALA A N 1
ATOM 990 C CA . ALA A 1 123 ? -0.613 -38.5 -14.141 1 60.31 123 ALA A CA 1
ATOM 991 C C . ALA A 1 123 ? 0.027 -37.438 -13.281 1 60.31 123 ALA A C 1
ATOM 993 O O . ALA A 1 123 ? 1.098 -37.625 -12.703 1 60.31 123 ALA A O 1
ATOM 994 N N . VAL A 1 124 ? -0.522 -36.156 -13.289 1 62.53 124 VAL A N 1
ATOM 995 C CA . VAL A 1 124 ? 0.212 -35.094 -12.609 1 62.53 124 VAL A CA 1
ATOM 996 C C . VAL A 1 124 ? -0.53 -34.688 -11.344 1 62.53 124 VAL A C 1
ATOM 998 O O . VAL A 1 124 ? -1.763 -34.625 -11.328 1 62.53 124 VAL A O 1
ATOM 1001 N N . ALA A 1 125 ? -0.008 -34.875 -10.094 1 78.44 125 ALA A N 1
ATOM 1002 C CA . ALA A 1 125 ? -0.632 -34.656 -8.789 1 78.44 125 ALA A CA 1
ATOM 1003 C C . ALA A 1 125 ? -0.141 -33.344 -8.148 1 78.44 125 ALA A C 1
ATOM 1005 O O . ALA A 1 125 ? 0.256 -33.344 -6.98 1 78.44 125 ALA A O 1
ATOM 1006 N N . TRP A 1 126 ? -0.226 -32.219 -8.797 1 86.44 126 TRP A N 1
ATOM 1007 C CA . TRP A 1 126 ? 0.26 -30.969 -8.266 1 86.44 126 TRP A CA 1
ATOM 1008 C C . TRP A 1 126 ? -0.635 -30.469 -7.133 1 86.44 126 TRP A C 1
ATOM 1010 O O . TRP A 1 126 ? -0.145 -30.094 -6.066 1 86.44 126 TRP A O 1
ATOM 1020 N N . LEU A 1 127 ? -1.958 -30.516 -7.312 1 83.69 127 LEU A N 1
ATOM 1021 C CA . LEU A 1 127 ? -2.885 -29.906 -6.355 1 83.69 127 LEU A CA 1
ATOM 1022 C C . LEU A 1 127 ? -2.891 -30.688 -5.043 1 83.69 127 LEU A C 1
ATOM 1024 O O . LEU A 1 127 ? -3.064 -30.109 -3.973 1 83.69 127 LEU A O 1
ATOM 1028 N N . GLU A 1 128 ? -2.607 -32 -5.207 1 85.12 128 GLU A N 1
ATOM 1029 C CA . GLU A 1 128 ? -2.594 -32.844 -4.016 1 85.12 128 GLU A CA 1
ATOM 1030 C C . GLU A 1 128 ? -1.451 -32.438 -3.078 1 85.12 128 GLU A C 1
ATOM 1032 O O . GLU A 1 128 ? -1.553 -32.625 -1.862 1 85.12 128 GLU A O 1
ATOM 1037 N N . LYS A 1 129 ? -0.406 -31.875 -3.66 1 83.5 129 LYS A N 1
ATOM 1038 C CA . LYS A 1 129 ? 0.739 -31.469 -2.85 1 83.5 129 LYS A CA 1
ATOM 1039 C C . LYS A 1 129 ? 0.485 -30.125 -2.172 1 83.5 129 LYS A C 1
ATOM 1041 O O . LYS A 1 129 ? 1.149 -29.797 -1.191 1 83.5 129 LYS A O 1
ATOM 1046 N N . LEU A 1 130 ? -0.505 -29.359 -2.703 1 82.88 130 LEU A N 1
ATOM 1047 C CA . LEU A 1 130 ? -0.691 -27.984 -2.23 1 82.88 130 LEU A CA 1
ATOM 1048 C C . LEU A 1 130 ? -1.983 -27.859 -1.43 1 82.88 130 LEU A C 1
ATOM 1050 O O . LEU A 1 130 ? -2.102 -26.984 -0.567 1 82.88 130 LEU A O 1
ATOM 1054 N N . LEU A 1 131 ? -2.977 -28.734 -1.807 1 82.19 131 LEU A N 1
ATOM 1055 C CA . LEU A 1 131 ? -4.301 -28.578 -1.215 1 82.19 131 LEU A CA 1
ATOM 1056 C C . LEU A 1 131 ? -4.773 -29.891 -0.6 1 82.19 131 LEU A C 1
ATOM 1058 O O . LEU A 1 131 ? -4.777 -30.922 -1.266 1 82.19 131 LEU A O 1
ATOM 1062 N N . GLU A 1 132 ? -5.184 -29.766 0.626 1 79.38 132 GLU A N 1
ATOM 1063 C CA . GLU A 1 132 ? -5.746 -30.938 1.287 1 79.38 132 GLU A CA 1
ATOM 1064 C C . GLU A 1 132 ? -7.227 -31.109 0.944 1 79.38 132 GLU A C 1
ATOM 1066 O O . GLU A 1 132 ? -7.727 -32.219 0.866 1 79.38 132 GLU A O 1
ATOM 1071 N N . ASP A 1 133 ? -7.855 -30.078 0.721 1 77.56 133 ASP A N 1
ATOM 1072 C CA . ASP A 1 133 ? -9.289 -30.078 0.45 1 77.56 133 ASP A CA 1
ATOM 1073 C C . ASP A 1 133 ? -9.594 -30.641 -0.933 1 77.56 133 ASP A C 1
ATOM 1075 O O . ASP A 1 133 ? -9.414 -29.969 -1.944 1 77.56 133 ASP A O 1
ATOM 1079 N N . ARG A 1 134 ? -10.172 -31.828 -0.957 1 84.06 134 ARG A N 1
ATOM 1080 C CA . ARG A 1 134 ? -10.445 -32.5 -2.213 1 84.06 134 ARG A CA 1
ATOM 1081 C C . ARG A 1 134 ? -11.508 -31.766 -3.027 1 84.06 134 ARG A C 1
ATOM 1083 O O . ARG A 1 134 ? -11.406 -31.688 -4.254 1 84.06 134 ARG A O 1
ATOM 1090 N N . ASP A 1 135 ? -12.477 -31.25 -2.344 1 81.94 135 ASP A N 1
ATOM 1091 C CA . ASP A 1 135 ? -13.531 -30.531 -3.045 1 81.94 135 ASP A CA 1
ATOM 1092 C C . ASP A 1 135 ? -12.977 -29.312 -3.771 1 81.94 135 ASP A C 1
ATOM 1094 O O . ASP A 1 135 ? -13.344 -29.031 -4.918 1 81.94 135 ASP A O 1
ATOM 1098 N N . ALA A 1 136 ? -12.102 -28.672 -3.092 1 80 136 ALA A N 1
ATOM 1099 C CA . ALA A 1 136 ? -11.477 -27.5 -3.703 1 80 136 ALA A CA 1
ATOM 1100 C C . ALA A 1 136 ? -10.648 -27.906 -4.926 1 80 136 ALA A C 1
ATOM 1102 O O . ALA A 1 136 ? -10.711 -27.234 -5.965 1 80 136 ALA A O 1
ATOM 1103 N N . ARG A 1 137 ? -9.93 -28.969 -4.793 1 82.56 137 ARG A N 1
ATOM 1104 C CA . ARG A 1 137 ? -9.109 -29.438 -5.906 1 82.56 137 ARG A CA 1
ATOM 1105 C C . ARG A 1 137 ? -9.969 -29.734 -7.133 1 82.56 137 ARG A C 1
ATOM 1107 O O . ARG A 1 137 ? -9.656 -29.297 -8.242 1 82.56 137 ARG A O 1
ATOM 1114 N N . GLU A 1 138 ? -11.039 -30.438 -6.891 1 83.69 138 GLU A N 1
ATOM 1115 C CA . GLU A 1 138 ? -11.898 -30.859 -7.992 1 83.69 138 GLU A CA 1
ATOM 1116 C C . GLU A 1 138 ? -12.578 -29.656 -8.648 1 83.69 138 GLU A C 1
ATOM 1118 O O . GLU A 1 138 ? -12.672 -29.594 -9.875 1 83.69 138 GLU A O 1
ATOM 1123 N N . LEU A 1 139 ? -13.008 -28.766 -7.809 1 79.38 139 LEU A N 1
ATOM 1124 C CA . LEU A 1 139 ? -13.648 -27.562 -8.344 1 79.38 139 LEU A CA 1
ATOM 1125 C C . LEU A 1 139 ? -12.672 -26.766 -9.203 1 79.38 139 LEU A C 1
ATOM 1127 O O . LEU A 1 139 ? -13.039 -26.25 -10.258 1 79.38 139 LEU A O 1
ATOM 1131 N N . LEU A 1 140 ? -11.477 -26.672 -8.773 1 82.94 140 LEU A N 1
ATOM 1132 C CA . LEU A 1 140 ? -10.461 -25.922 -9.516 1 82.94 140 LEU A CA 1
ATOM 1133 C C . LEU A 1 140 ? -10.125 -26.625 -10.828 1 82.94 140 LEU A C 1
ATOM 1135 O O . LEU A 1 140 ? -9.914 -25.969 -11.852 1 82.94 140 LEU A O 1
ATOM 1139 N N . ARG A 1 141 ? -10.109 -27.953 -10.82 1 82.06 141 ARG A N 1
ATOM 1140 C CA . ARG A 1 141 ? -9.812 -28.703 -12.039 1 82.06 141 ARG A CA 1
ATOM 1141 C C . ARG A 1 141 ? -10.93 -28.531 -13.062 1 82.06 141 ARG A C 1
ATOM 1143 O O . ARG A 1 141 ? -10.656 -28.391 -14.258 1 82.06 141 ARG A O 1
ATOM 1150 N N . VAL A 1 142 ? -12.117 -28.516 -12.516 1 80.25 142 VAL A N 1
ATOM 1151 C CA . VAL A 1 142 ? -13.258 -28.312 -13.398 1 80.25 142 VAL A CA 1
ATOM 1152 C C . VAL A 1 142 ? -13.18 -26.922 -14.039 1 80.25 142 VAL A C 1
ATOM 1154 O O . VAL A 1 142 ? -13.391 -26.781 -15.242 1 80.25 142 VAL A O 1
ATOM 1157 N N . ALA A 1 143 ? -12.828 -25.984 -13.266 1 75.44 143 ALA A N 1
ATOM 1158 C CA . ALA A 1 143 ? -12.695 -24.609 -13.773 1 75.44 143 ALA A CA 1
ATOM 1159 C C . ALA A 1 143 ? -11.602 -24.531 -14.828 1 75.44 143 ALA A C 1
ATOM 1161 O O . ALA A 1 143 ? -11.75 -23.828 -15.828 1 75.44 143 ALA A O 1
ATOM 1162 N N . ALA A 1 144 ? -10.57 -25.219 -14.57 1 79.44 144 ALA A N 1
ATOM 1163 C CA . ALA A 1 144 ? -9.422 -25.172 -15.477 1 79.44 144 ALA A CA 1
ATOM 1164 C C . ALA A 1 144 ? -9.766 -25.812 -16.812 1 79.44 144 ALA A C 1
ATOM 1166 O O . ALA A 1 144 ? -9.234 -25.422 -17.859 1 79.44 144 ALA A O 1
ATOM 1167 N N . THR A 1 145 ? -10.617 -26.797 -16.797 1 77.75 145 THR A N 1
ATOM 1168 C CA . THR A 1 145 ? -10.984 -27.5 -18.016 1 77.75 145 THR A CA 1
ATOM 1169 C C . THR A 1 145 ? -11.906 -26.656 -18.875 1 77.75 145 THR A C 1
ATOM 1171 O O . THR A 1 145 ? -11.977 -26.844 -20.094 1 77.75 145 THR A O 1
ATOM 1174 N N . GLN A 1 146 ? -12.602 -25.75 -18.234 1 70 146 GLN A N 1
ATOM 1175 C CA . GLN A 1 146 ? -13.531 -24.891 -18.953 1 70 146 GLN A CA 1
ATOM 1176 C C . GLN A 1 146 ? -12.844 -23.625 -19.469 1 70 146 GLN A C 1
ATOM 1178 O O . GLN A 1 146 ? -13.492 -22.75 -20.031 1 70 146 GLN A O 1
ATOM 1183 N N . THR A 1 147 ? -11.508 -23.531 -19.156 1 69.75 147 THR A N 1
ATOM 1184 C CA . THR A 1 147 ? -10.75 -22.359 -19.578 1 69.75 147 THR A CA 1
ATOM 1185 C C . THR A 1 147 ? -10.125 -22.594 -20.953 1 69.75 147 THR A C 1
ATOM 1187 O O . THR A 1 147 ? -9.617 -23.688 -21.234 1 69.75 147 THR A O 1
ATOM 1190 N N . MET B 1 1 ? 2.961 34.5 1.234 1 54.5 1 MET B N 1
ATOM 1191 C CA . MET B 1 1 ? 2.732 33.188 1.843 1 54.5 1 MET B CA 1
ATOM 1192 C C . MET B 1 1 ? 1.78 32.375 0.996 1 54.5 1 MET B C 1
ATOM 1194 O O . MET B 1 1 ? 0.793 32.875 0.47 1 54.5 1 MET B O 1
ATOM 1198 N N . PRO B 1 2 ? 2.23 31.156 0.653 1 61.47 2 PRO B N 1
ATOM 1199 C CA . PRO B 1 2 ? 1.268 30.391 -0.15 1 61.47 2 PRO B CA 1
ATOM 1200 C C . PRO B 1 2 ? -0.081 30.234 0.546 1 61.47 2 PRO B C 1
ATOM 1202 O O . PRO B 1 2 ? -0.131 30.031 1.764 1 61.47 2 PRO B O 1
ATOM 1205 N N . ALA B 1 3 ? -1.116 30.516 -0.094 1 70.88 3 ALA B N 1
ATOM 1206 C CA . ALA B 1 3 ? -2.467 30.594 0.457 1 70.88 3 ALA B CA 1
ATOM 1207 C C . ALA B 1 3 ? -2.938 29.219 0.93 1 70.88 3 ALA B C 1
ATOM 1209 O O . ALA B 1 3 ? -3.65 29.109 1.931 1 70.88 3 ALA B O 1
ATOM 1210 N N . ASP B 1 4 ? -2.227 28.094 0.327 1 91.25 4 ASP B N 1
ATOM 1211 C CA . ASP B 1 4 ? -2.812 26.844 0.806 1 91.25 4 ASP B CA 1
ATOM 1212 C C . ASP B 1 4 ? -1.775 26 1.536 1 91.25 4 ASP B C 1
ATOM 1214 O O . ASP B 1 4 ? -0.573 26.141 1.301 1 91.25 4 ASP B O 1
ATOM 1218 N N . LEU B 1 5 ? -2.102 25.219 2.363 1 93.81 5 LEU B N 1
ATOM 1219 C CA . LEU B 1 5 ? -1.281 24.469 3.307 1 93.81 5 LEU B CA 1
ATOM 1220 C C . LEU B 1 5 ? -0.375 23.484 2.574 1 93.81 5 LEU B C 1
ATOM 1222 O O . LEU B 1 5 ? 0.777 23.281 2.965 1 93.81 5 LEU B O 1
ATOM 1226 N N . TRP B 1 6 ? -0.849 22.906 1.439 1 93.25 6 TRP B N 1
ATOM 1227 C CA . TRP B 1 6 ? -0.032 21.969 0.682 1 93.25 6 TRP B CA 1
ATOM 1228 C C . TRP B 1 6 ? 1.17 22.656 0.057 1 93.25 6 TRP B C 1
ATOM 1230 O O . TRP B 1 6 ? 2.305 22.203 0.185 1 93.25 6 TRP B O 1
ATOM 1240 N N . ASN B 1 7 ? 0.959 23.688 -0.554 1 92 7 ASN B N 1
ATOM 1241 C CA . ASN B 1 7 ? 2.041 24.438 -1.176 1 92 7 ASN B CA 1
ATOM 1242 C C . ASN B 1 7 ? 2.998 25 -0.132 1 92 7 ASN B C 1
ATOM 1244 O O . ASN B 1 7 ? 4.203 25.078 -0.367 1 92 7 ASN B O 1
ATOM 1248 N N . PHE B 1 8 ? 2.412 25.438 0.941 1 91.69 8 PHE B N 1
ATOM 1249 C CA . PHE B 1 8 ? 3.25 25.859 2.055 1 91.69 8 PHE B CA 1
ATOM 1250 C C . PHE B 1 8 ? 4.184 24.734 2.49 1 91.69 8 PHE B C 1
ATOM 1252 O O . PHE B 1 8 ? 5.379 24.969 2.688 1 91.69 8 PHE B O 1
ATOM 1259 N N . ALA B 1 9 ? 3.646 23.547 2.652 1 91.19 9 ALA B N 1
ATOM 1260 C CA . ALA B 1 9 ? 4.434 22.375 3.045 1 91.19 9 ALA B CA 1
ATOM 1261 C C . ALA B 1 9 ? 5.543 22.094 2.035 1 91.19 9 ALA B C 1
ATOM 1263 O O . ALA B 1 9 ? 6.695 21.891 2.414 1 91.19 9 ALA B O 1
ATOM 1264 N N . LEU B 1 10 ? 5.16 22.172 0.762 1 88.38 10 LEU B N 1
ATOM 1265 C CA . LEU B 1 10 ? 6.145 21.922 -0.287 1 88.38 10 LEU B CA 1
ATOM 1266 C C . LEU B 1 10 ? 7.273 22.938 -0.232 1 88.38 10 LEU B C 1
ATOM 1268 O O . LEU B 1 10 ? 8.445 22.594 -0.386 1 88.38 10 LEU B O 1
ATOM 1272 N N . ALA B 1 11 ? 6.891 24.109 -0.031 1 88.56 11 ALA B N 1
ATOM 1273 C CA . ALA B 1 11 ? 7.875 25.188 0.047 1 88.56 11 ALA B CA 1
ATOM 1274 C C . ALA B 1 11 ? 8.789 25 1.256 1 88.56 11 ALA B C 1
ATOM 1276 O O . ALA B 1 11 ? 10 25.234 1.167 1 88.56 11 ALA B O 1
ATOM 1277 N N . CYS B 1 12 ? 8.211 24.641 2.367 1 86.81 12 CYS B N 1
ATOM 1278 C CA . CYS B 1 12 ? 9 24.391 3.568 1 86.81 12 CYS B CA 1
ATOM 1279 C C . CYS B 1 12 ? 10.016 23.281 3.33 1 86.81 12 CYS B C 1
ATOM 1281 O O . CYS B 1 12 ? 11.18 23.406 3.699 1 86.81 12 CYS B O 1
ATOM 1283 N N . TYR B 1 13 ? 9.578 22.25 2.648 1 85.25 13 TYR B N 1
ATOM 1284 C CA . TYR B 1 13 ? 10.43 21.094 2.42 1 85.25 13 TYR B CA 1
ATOM 1285 C C . TYR B 1 13 ? 11.562 21.422 1.459 1 85.25 13 TYR B C 1
ATOM 1287 O O . TYR B 1 13 ? 12.609 20.781 1.486 1 85.25 13 TYR B O 1
ATOM 1295 N N . ALA B 1 14 ? 11.32 22.312 0.62 1 84.5 14 ALA B N 1
ATOM 1296 C CA . ALA B 1 14 ? 12.312 22.703 -0.376 1 84.5 14 ALA B CA 1
ATOM 1297 C C . ALA B 1 14 ? 13.5 23.406 0.279 1 84.5 14 ALA B C 1
ATOM 1299 O O . ALA B 1 14 ? 14.555 23.562 -0.341 1 84.5 14 ALA B O 1
ATOM 1300 N N . ARG B 1 15 ? 13.359 23.75 1.492 1 85.69 15 ARG B N 1
ATOM 1301 C CA . ARG B 1 15 ? 14.422 24.484 2.182 1 85.69 15 ARG B CA 1
ATOM 1302 C C . ARG B 1 15 ? 15.484 23.531 2.715 1 85.69 15 ARG B C 1
ATOM 1304 O O . ARG B 1 15 ? 15.164 22.438 3.193 1 85.69 15 ARG B O 1
ATOM 1311 N N . PRO B 1 16 ? 16.703 23.875 2.645 1 84.56 16 PRO B N 1
ATOM 1312 C CA . PRO B 1 16 ? 17.781 23 3.098 1 84.56 16 PRO B CA 1
ATOM 1313 C C . PRO B 1 16 ? 17.656 22.625 4.574 1 84.56 16 PRO B C 1
ATOM 1315 O O . PRO B 1 16 ? 17.328 23.484 5.406 1 84.56 16 PRO B O 1
ATOM 1318 N N . GLY B 1 17 ? 17.812 21.406 4.91 1 81.69 17 GLY B N 1
ATOM 1319 C CA . GLY B 1 17 ? 17.875 20.938 6.285 1 81.69 17 GLY B CA 1
ATOM 1320 C C . GLY B 1 17 ? 16.531 20.562 6.855 1 81.69 17 GLY B C 1
ATOM 1321 O O . GLY B 1 17 ? 16.438 19.891 7.887 1 81.69 17 GLY B O 1
ATOM 1322 N N . VAL B 1 18 ? 15.484 21.016 6.199 1 83.38 18 VAL B N 1
ATOM 1323 C CA . VAL B 1 18 ? 14.141 20.828 6.727 1 83.38 18 VAL B CA 1
ATOM 1324 C C . VAL B 1 18 ? 13.773 19.344 6.672 1 83.38 18 VAL B C 1
ATOM 1326 O O . VAL B 1 18 ? 13.188 18.812 7.613 1 83.38 18 VAL B O 1
ATOM 1329 N N . GLU B 1 19 ? 14.203 18.828 5.637 1 84.44 19 GLU B N 1
ATOM 1330 C CA . GLU B 1 19 ? 13.906 17.406 5.477 1 84.44 19 GLU B CA 1
ATOM 1331 C C . GLU B 1 19 ? 14.484 16.578 6.625 1 84.44 19 GLU B C 1
ATOM 1333 O O . GLU B 1 19 ? 13.812 15.703 7.168 1 84.44 19 GLU B O 1
ATOM 1338 N N . GLN B 1 20 ? 15.672 16.812 6.98 1 86.38 20 GLN B N 1
ATOM 1339 C CA . GLN B 1 20 ? 16.328 16.094 8.07 1 86.38 20 GLN B CA 1
ATOM 1340 C C . GLN B 1 20 ? 15.594 16.312 9.391 1 86.38 20 GLN B C 1
ATOM 1342 O O . GLN B 1 20 ? 15.477 15.391 10.195 1 86.38 20 GLN B O 1
ATOM 1347 N N . VAL B 1 21 ? 15.109 17.516 9.555 1 82 21 VAL B N 1
ATOM 1348 C CA . VAL B 1 21 ? 14.359 17.828 10.766 1 82 21 VAL B CA 1
ATOM 1349 C C . VAL B 1 21 ? 13.078 17 10.812 1 82 21 VAL B C 1
ATOM 1351 O O . VAL B 1 21 ? 12.766 16.391 11.828 1 82 21 VAL B O 1
ATOM 1354 N N . PHE B 1 22 ? 12.445 17.016 9.672 1 84.75 22 PHE B N 1
ATOM 1355 C CA . PHE B 1 22 ? 11.188 16.281 9.633 1 84.75 22 PHE B CA 1
ATOM 1356 C C . PHE B 1 22 ? 11.43 14.781 9.781 1 84.75 22 PHE B C 1
ATOM 1358 O O . PHE B 1 22 ? 10.641 14.078 10.422 1 84.75 22 PHE B O 1
ATOM 1365 N N . LEU B 1 23 ? 12.492 14.25 9.312 1 82.69 23 LEU B N 1
ATOM 1366 C CA . LEU B 1 23 ? 12.828 12.836 9.484 1 82.69 23 LEU B CA 1
ATOM 1367 C C . LEU B 1 23 ? 13.07 12.508 10.953 1 82.69 23 LEU B C 1
ATOM 1369 O O . LEU B 1 23 ? 12.586 11.492 11.453 1 82.69 23 LEU B O 1
ATOM 1373 N N . ARG B 1 24 ? 13.758 13.391 11.562 1 84.19 24 ARG B N 1
ATOM 1374 C CA . ARG B 1 24 ? 14.023 13.195 12.984 1 84.19 24 ARG B CA 1
ATOM 1375 C C . ARG B 1 24 ? 12.727 13.234 13.789 1 84.19 24 ARG B C 1
ATOM 1377 O O . ARG B 1 24 ? 12.516 12.406 14.68 1 84.19 24 ARG B O 1
ATOM 1384 N N . LEU B 1 25 ? 11.875 14.258 13.43 1 82.06 25 LEU B N 1
ATOM 1385 C CA . LEU B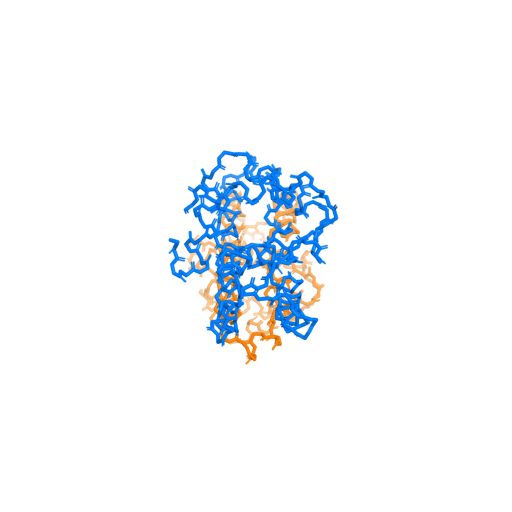 1 25 ? 10.594 14.383 14.109 1 82.06 25 LEU B CA 1
ATOM 1386 C C . LEU B 1 25 ? 9.734 13.141 13.875 1 82.06 25 LEU B C 1
ATOM 1388 O O . LEU B 1 25 ? 9.117 12.633 14.812 1 82.06 25 LEU B O 1
ATOM 1392 N N . GLN B 1 26 ? 9.773 12.719 12.648 1 82.62 26 GLN B N 1
ATOM 1393 C CA . GLN B 1 26 ? 8.992 11.539 12.297 1 82.62 26 GLN B CA 1
ATOM 1394 C C . GLN B 1 26 ? 9.492 10.305 13.039 1 82.62 26 GLN B C 1
ATOM 1396 O O . GLN B 1 26 ? 8.695 9.492 13.516 1 82.62 26 GLN B O 1
ATOM 1401 N N . ASP B 1 27 ? 10.797 10.117 13.188 1 84.5 27 ASP B N 1
ATOM 1402 C CA . ASP B 1 27 ? 11.406 9.008 13.914 1 84.5 27 ASP B CA 1
ATOM 1403 C C . ASP B 1 27 ? 11.008 9.031 15.391 1 84.5 27 ASP B C 1
ATOM 1405 O O . ASP B 1 27 ? 10.906 7.984 16.031 1 84.5 27 ASP B O 1
ATOM 1409 N N . GLY B 1 28 ? 10.758 10.172 15.797 1 83.75 28 GLY B N 1
ATOM 1410 C CA . GLY B 1 28 ? 10.359 10.336 17.188 1 83.75 28 GLY B CA 1
ATOM 1411 C C . GLY B 1 28 ? 8.867 10.18 17.391 1 83.75 28 GLY B C 1
ATOM 1412 O O . GLY B 1 28 ? 8.375 10.273 18.516 1 83.75 28 GLY B O 1
ATOM 1413 N N . GLY B 1 29 ? 8.125 10 16.328 1 85.5 29 GLY B N 1
ATOM 1414 C CA . GLY B 1 29 ? 6.703 9.719 16.438 1 85.5 29 GLY B CA 1
ATOM 1415 C C . GLY B 1 29 ? 5.832 10.938 16.172 1 85.5 29 GLY B C 1
ATOM 1416 O O . GLY B 1 29 ? 4.609 10.867 16.297 1 85.5 29 GLY B O 1
ATOM 1417 N N . ALA B 1 30 ? 6.449 12.062 15.789 1 86.25 30 ALA B N 1
ATOM 1418 C CA . ALA B 1 30 ? 5.672 13.273 15.516 1 86.25 30 ALA B CA 1
ATOM 1419 C C . ALA B 1 30 ? 4.887 13.141 14.219 1 86.25 30 ALA B C 1
ATOM 1421 O O . ALA B 1 30 ? 5.328 12.461 13.281 1 86.25 30 ALA B O 1
ATOM 1422 N N . ASP B 1 31 ? 3.77 13.75 14.258 1 91.62 31 ASP B N 1
ATOM 1423 C CA . ASP B 1 31 ? 2.965 13.859 13.039 1 91.62 31 ASP B 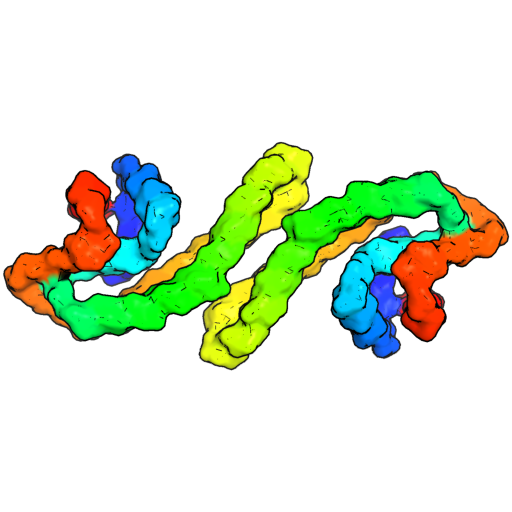CA 1
ATOM 1424 C C . ASP B 1 31 ? 3.385 15.07 12.211 1 91.62 31 ASP B C 1
ATOM 1426 O O . ASP B 1 31 ? 2.992 16.203 12.508 1 91.62 31 ASP B O 1
ATOM 1430 N N . VAL B 1 32 ? 4.07 14.812 11.172 1 90.75 32 VAL B N 1
ATOM 1431 C CA . VAL B 1 32 ? 4.668 15.867 10.359 1 90.75 32 VAL B CA 1
ATOM 1432 C C . VAL B 1 32 ? 3.572 16.75 9.773 1 90.75 32 VAL B C 1
ATOM 1434 O O . VAL B 1 32 ? 3.723 17.984 9.719 1 90.75 32 VAL B O 1
ATOM 1437 N N . CYS B 1 33 ? 2.479 16.188 9.383 1 95.19 33 CYS B N 1
ATOM 1438 C CA . CYS B 1 33 ? 1.388 16.969 8.805 1 95.19 33 CYS B CA 1
ATOM 1439 C C . CYS B 1 33 ? 0.802 17.938 9.836 1 95.19 33 CYS B C 1
ATOM 1441 O O . CYS B 1 33 ? 0.485 19.078 9.516 1 95.19 33 CYS B O 1
ATOM 1443 N N . LEU B 1 34 ? 0.703 17.453 11.008 1 93.69 34 LEU B N 1
ATOM 1444 C CA . LEU B 1 34 ? 0.203 18.297 12.086 1 93.69 34 LEU B CA 1
ATOM 1445 C C . LEU B 1 34 ? 1.193 19.422 12.391 1 93.69 34 LEU B C 1
ATOM 1447 O O . LEU B 1 34 ? 0.796 20.562 12.594 1 93.69 34 LEU B O 1
ATOM 1451 N N . VAL B 1 35 ? 2.455 19.062 12.367 1 91.38 35 VAL B N 1
ATOM 1452 C CA . VAL B 1 35 ? 3.51 20.047 12.625 1 91.38 35 VAL B CA 1
ATOM 1453 C C . VAL B 1 35 ? 3.498 21.109 11.531 1 91.38 35 VAL B C 1
ATOM 1455 O O . VAL B 1 35 ? 3.574 22.312 11.828 1 91.38 35 VAL B O 1
ATOM 1458 N N . LEU B 1 36 ? 3.377 20.719 10.336 1 91.5 36 LEU B N 1
ATOM 1459 C CA . LEU B 1 36 ? 3.32 21.641 9.211 1 91.5 36 LEU B CA 1
ATOM 1460 C C . LEU B 1 36 ? 2.1 22.547 9.312 1 91.5 36 LEU B C 1
ATOM 1462 O O . LEU B 1 36 ? 2.189 23.75 9.039 1 91.5 36 LEU B O 1
ATOM 1466 N N . CYS B 1 37 ? 1.005 21.938 9.719 1 93.94 37 CYS B N 1
ATOM 1467 C CA . CYS B 1 37 ? -0.204 22.734 9.906 1 93.94 37 CYS B CA 1
ATOM 1468 C C . CYS B 1 37 ? -0.005 23.781 11 1 93.94 37 CYS B C 1
ATOM 1470 O O . CYS B 1 37 ? -0.38 24.938 10.828 1 93.94 37 CYS B O 1
ATOM 1472 N N . ALA B 1 38 ? 0.575 23.344 12.039 1 90.94 38 ALA B N 1
ATOM 1473 C CA . ALA B 1 38 ? 0.845 24.25 13.141 1 90.94 38 ALA B CA 1
ATOM 1474 C C . ALA B 1 38 ? 1.733 25.406 12.695 1 90.94 38 ALA B C 1
ATOM 1476 O O . ALA B 1 38 ? 1.466 26.578 13.016 1 90.94 38 ALA B O 1
ATOM 1477 N N . LEU B 1 39 ? 2.729 25.094 12 1 88.06 39 LEU B N 1
ATOM 1478 C CA . LEU B 1 39 ? 3.643 26.094 11.484 1 88.06 39 LEU B CA 1
ATOM 1479 C C . LEU B 1 39 ? 2.916 27.062 10.547 1 88.06 39 LEU B C 1
ATOM 1481 O O . LEU B 1 39 ? 3.131 28.266 10.609 1 88.06 39 LEU B O 1
ATOM 1485 N N . TRP B 1 40 ? 2.125 26.547 9.719 1 90.81 40 TRP B N 1
ATOM 1486 C CA . TRP B 1 40 ? 1.323 27.328 8.773 1 90.81 40 TRP B CA 1
ATOM 1487 C C . TRP B 1 40 ? 0.384 28.281 9.508 1 90.81 40 TRP B C 1
ATOM 1489 O O . TRP B 1 40 ? 0.247 29.438 9.133 1 90.81 40 TRP B O 1
ATOM 1499 N N . LEU B 1 41 ? -0.189 27.812 10.547 1 90.56 41 LEU B N 1
ATOM 1500 C CA . LEU B 1 41 ? -1.089 28.625 11.359 1 90.56 41 LEU B CA 1
ATOM 1501 C C . LEU B 1 41 ? -0.321 29.734 12.078 1 90.56 41 LEU B C 1
ATOM 1503 O O . LEU B 1 41 ? -0.817 30.859 12.203 1 90.56 41 LEU B O 1
ATOM 1507 N N . GLU B 1 42 ? 0.792 29.359 12.57 1 85.56 42 GLU B N 1
ATOM 1508 C CA . GLU B 1 42 ? 1.638 30.375 13.188 1 85.56 42 GLU B CA 1
ATOM 1509 C C . GLU B 1 42 ? 1.954 31.5 12.203 1 85.56 42 GLU B C 1
ATOM 1511 O O . GLU B 1 42 ? 1.882 32.688 12.555 1 85.56 42 GLU B O 1
ATOM 1516 N N . ARG B 1 43 ? 2.271 31.109 11.062 1 83.81 43 ARG B N 1
ATOM 1517 C CA . ARG B 1 43 ? 2.602 32.094 10.031 1 83.81 43 ARG B CA 1
ATOM 1518 C C . ARG B 1 43 ? 1.396 32.969 9.711 1 83.81 43 ARG B C 1
ATOM 1520 O O . ARG B 1 43 ? 1.55 34.156 9.383 1 83.81 43 ARG B O 1
ATOM 1527 N N . ARG B 1 44 ? 0.251 32.469 9.805 1 87.25 44 ARG B N 1
ATOM 1528 C CA . ARG B 1 44 ? -0.991 33.156 9.523 1 87.25 44 ARG B CA 1
ATOM 1529 C C . ARG B 1 44 ? -1.47 33.938 10.758 1 87.25 44 ARG B C 1
ATOM 1531 O O . ARG B 1 44 ? -2.506 34.594 10.719 1 87.25 44 ARG B O 1
ATOM 1538 N N . GLN B 1 45 ? -0.776 33.75 11.891 1 88.38 45 GLN B N 1
ATOM 1539 C CA . GLN B 1 45 ? -1.056 34.438 13.148 1 88.38 45 GLN B CA 1
ATOM 1540 C C . GLN B 1 45 ? -2.404 34 13.719 1 88.38 45 GLN B C 1
ATOM 1542 O O . GLN B 1 45 ? -3.156 34.812 14.242 1 88.38 45 GLN B O 1
ATOM 1547 N N . VAL B 1 46 ? -2.723 32.812 13.492 1 89.56 46 VAL B N 1
ATOM 1548 C CA . VAL B 1 46 ? -3.91 32.219 14.102 1 89.56 46 VAL B CA 1
ATOM 1549 C C . VAL B 1 46 ? -3.584 31.734 15.516 1 89.56 46 VAL B C 1
ATOM 1551 O O . VAL B 1 46 ? -2.619 30.984 15.719 1 89.56 46 VAL B O 1
ATOM 1554 N N . PRO B 1 47 ? -4.289 32.188 16.531 1 88.88 47 PRO B N 1
ATOM 1555 C CA . PRO B 1 47 ? -3.965 31.781 17.906 1 88.88 47 PRO B CA 1
ATOM 1556 C C . PRO B 1 47 ? -4.156 30.297 18.156 1 88.88 47 PRO B C 1
ATOM 1558 O O . PRO B 1 47 ? -5.098 29.688 17.641 1 88.88 47 PRO B O 1
ATOM 1561 N N . CYS B 1 48 ? -3.262 29.797 18.953 1 88.81 48 CYS B N 1
ATOM 1562 C CA . CYS B 1 48 ? -3.367 28.406 19.375 1 88.81 48 CYS B CA 1
ATOM 1563 C C . CYS B 1 48 ? -4.297 28.266 20.578 1 88.81 48 CYS B C 1
ATOM 1565 O O . CYS B 1 48 ? -3.969 28.703 21.688 1 88.81 48 CYS B O 1
ATOM 1567 N N . GLU B 1 49 ? -5.422 27.781 20.406 1 89.06 49 GLU B N 1
ATOM 1568 C CA . GLU B 1 49 ? -6.371 27.469 21.469 1 89.06 49 GLU B CA 1
ATOM 1569 C C . GLU B 1 49 ? -6.469 25.953 21.703 1 89.06 49 GLU B C 1
ATOM 1571 O O . GLU B 1 49 ? -6.359 25.172 20.75 1 89.06 49 GLU B O 1
ATOM 1576 N N . ALA B 1 50 ? -6.699 25.609 22.906 1 89.62 50 ALA B N 1
ATOM 1577 C CA . ALA B 1 50 ? -6.773 24.188 23.266 1 89.62 50 ALA B CA 1
ATOM 1578 C C . ALA B 1 50 ? -7.828 23.469 22.422 1 89.62 50 ALA B C 1
ATOM 1580 O O . ALA B 1 50 ? -7.613 22.328 21.984 1 89.62 50 ALA B O 1
ATOM 1581 N N . GLN B 1 51 ? -8.922 24.141 22.25 1 92.62 51 GLN B N 1
ATOM 1582 C CA . GLN B 1 51 ? -10 23.531 21.469 1 92.62 51 GLN B CA 1
ATOM 1583 C C . GLN B 1 51 ? -9.594 23.359 20.016 1 92.62 51 GLN B C 1
ATOM 1585 O O . GLN B 1 51 ? -9.93 22.344 19.391 1 92.62 51 GLN B O 1
ATOM 1590 N N . ARG B 1 52 ? -8.891 24.312 19.438 1 92.12 52 ARG B N 1
ATOM 1591 C CA . ARG B 1 52 ? -8.43 24.234 18.062 1 92.12 52 ARG B CA 1
ATOM 1592 C C . ARG B 1 52 ? -7.434 23.094 17.891 1 92.12 52 ARG B C 1
ATOM 1594 O O . ARG B 1 52 ? -7.539 22.312 16.938 1 92.12 52 ARG B O 1
ATOM 1601 N N . LEU B 1 53 ? -6.512 23.031 18.828 1 92.31 53 LEU B N 1
ATOM 1602 C CA . LEU B 1 53 ? -5.527 21.953 18.781 1 92.31 53 LEU B CA 1
ATOM 1603 C C . LEU B 1 53 ? -6.203 20.594 18.875 1 92.31 53 LEU B C 1
ATOM 1605 O O . LEU B 1 53 ? -5.836 19.672 18.156 1 92.31 53 LEU B O 1
ATOM 1609 N N . ALA B 1 54 ? -7.156 20.484 19.75 1 94.94 54 ALA B N 1
ATOM 1610 C CA . ALA B 1 54 ? -7.895 19.234 19.922 1 94.94 54 ALA B CA 1
ATOM 1611 C C . ALA B 1 54 ? -8.625 18.859 18.641 1 94.94 54 ALA B C 1
ATOM 1613 O O . ALA B 1 54 ? -8.688 17.672 18.281 1 94.94 54 ALA B O 1
ATOM 1614 N N . GLN B 1 55 ? -9.172 19.828 17.953 1 96.38 55 GLN B N 1
ATOM 1615 C CA . GLN B 1 55 ? -9.883 19.578 16.703 1 96.38 55 GLN B CA 1
ATOM 1616 C C . GLN B 1 55 ? -8.922 19.094 15.625 1 96.38 55 GLN B C 1
ATOM 1618 O O . GLN B 1 55 ? -9.242 18.156 14.883 1 96.38 55 GLN B O 1
ATOM 1623 N N . LEU B 1 56 ? -7.777 19.734 15.539 1 96 56 LEU B N 1
ATOM 1624 C CA . LEU B 1 56 ? -6.777 19.297 14.562 1 96 56 LEU B CA 1
ATOM 1625 C C . LEU B 1 56 ? -6.312 17.875 14.844 1 96 56 LEU B C 1
ATOM 1627 O O . LEU B 1 56 ? -6.219 17.062 13.93 1 96 56 LEU B O 1
ATOM 1631 N N . ARG B 1 57 ? -6.07 17.594 16.078 1 95.88 57 ARG B N 1
ATOM 1632 C CA . ARG B 1 57 ? -5.609 16.266 16.484 1 95.88 57 ARG B CA 1
ATOM 1633 C C . ARG B 1 57 ? -6.66 15.203 16.172 1 95.88 57 ARG B C 1
ATOM 1635 O O . ARG B 1 57 ? -6.324 14.094 15.766 1 95.88 57 ARG B O 1
ATOM 1642 N N . ALA B 1 58 ? -7.91 15.531 16.375 1 97.38 58 ALA B N 1
ATOM 1643 C CA . ALA B 1 58 ? -9.016 14.602 16.156 1 97.38 58 ALA B CA 1
ATOM 1644 C C . ALA B 1 58 ? -9.078 14.18 14.688 1 97.38 58 ALA B C 1
ATOM 1646 O O . ALA B 1 58 ? -9.492 13.055 14.375 1 97.38 58 ALA B O 1
ATOM 1647 N N . ILE B 1 59 ? -8.586 15.07 13.812 1 97.5 59 ILE B N 1
ATOM 1648 C CA . ILE B 1 59 ? -8.555 14.773 12.391 1 97.5 59 ILE B CA 1
ATOM 1649 C C . ILE B 1 59 ? -7.258 14.055 12.039 1 97.5 59 ILE B C 1
ATOM 1651 O O . ILE B 1 59 ? -7.273 13.039 11.328 1 97.5 59 ILE B O 1
ATOM 1655 N N . ALA B 1 60 ? -6.203 14.484 12.57 1 97.12 60 ALA B N 1
ATOM 1656 C CA . ALA B 1 60 ? -4.871 14.055 12.148 1 97.12 60 ALA B CA 1
ATOM 1657 C C . ALA B 1 60 ? -4.551 12.664 12.68 1 97.12 60 ALA B C 1
ATOM 1659 O O . ALA B 1 60 ? -4.062 11.805 11.938 1 97.12 60 ALA B O 1
ATOM 1660 N N . GLU B 1 61 ? -4.855 12.43 13.891 1 96 61 GLU B N 1
ATOM 1661 C CA . GLU B 1 61 ? -4.348 11.25 14.586 1 96 61 GLU B CA 1
ATOM 1662 C C . GLU B 1 61 ? -4.91 9.969 13.984 1 96 61 GLU B C 1
ATOM 1664 O O . GLU B 1 61 ? -4.156 9.055 13.633 1 96 61 GLU B O 1
ATOM 1669 N N . PRO B 1 62 ? -6.238 9.875 13.797 1 97.12 62 PRO B N 1
ATOM 1670 C CA . PRO B 1 62 ? -6.754 8.641 13.203 1 97.12 62 PRO B CA 1
ATOM 1671 C C . PRO B 1 62 ? -6.254 8.414 11.781 1 97.12 62 PRO B C 1
ATOM 1673 O O . PRO B 1 62 ? -5.91 7.289 11.414 1 97.12 62 PRO B O 1
ATOM 1676 N N . TRP B 1 63 ? -6.176 9.453 11 1 98.12 63 TRP B N 1
ATOM 1677 C CA . TRP B 1 63 ? -5.711 9.328 9.617 1 98.12 63 TRP B CA 1
ATOM 1678 C C . TRP B 1 63 ? -4.242 8.922 9.578 1 98.12 63 TRP B C 1
ATOM 1680 O O . TRP B 1 63 ? -3.855 8.07 8.773 1 98.12 63 TRP B O 1
ATOM 1690 N N . GLN B 1 64 ? -3.482 9.531 10.438 1 96.81 64 GLN B N 1
ATOM 1691 C CA . GLN B 1 64 ? -2.076 9.164 10.531 1 96.81 64 GLN B CA 1
ATOM 1692 C C . GLN B 1 64 ? -1.921 7.691 10.922 1 96.81 64 GLN B C 1
ATOM 1694 O O . GLN B 1 64 ? -1.166 6.953 10.289 1 96.81 64 GLN B O 1
ATOM 1699 N N . ARG B 1 65 ? -2.627 7.25 11.859 1 96.38 65 ARG B N 1
ATOM 1700 C CA . ARG B 1 65 ? -2.488 5.914 12.422 1 96.38 65 ARG B CA 1
ATOM 1701 C C . ARG B 1 65 ? -3.025 4.855 11.461 1 96.38 65 ARG B C 1
ATOM 1703 O O . ARG B 1 65 ? -2.438 3.783 11.32 1 96.38 65 ARG B O 1
ATOM 1710 N N . GLN B 1 66 ? -4.082 5.219 10.773 1 97 66 GLN B N 1
ATOM 1711 C CA . GLN B 1 66 ? -4.793 4.188 10.023 1 97 66 GLN B CA 1
ATOM 1712 C C . GLN B 1 66 ? -4.375 4.18 8.562 1 97 66 GLN B C 1
ATOM 1714 O O . GLN B 1 66 ? -4.512 3.166 7.875 1 97 66 GLN B O 1
ATOM 1719 N N . VAL B 1 67 ? -3.873 5.309 8.109 1 98.31 67 VAL B N 1
ATOM 1720 C CA . VAL B 1 67 ? -3.666 5.391 6.668 1 98.31 67 VAL B CA 1
ATOM 1721 C C . VAL B 1 67 ? -2.199 5.703 6.375 1 98.31 67 VAL B C 1
ATOM 1723 O O . VAL B 1 67 ? -1.49 4.883 5.789 1 98.31 67 VAL B O 1
ATOM 1726 N N . VAL B 1 68 ? -1.638 6.789 6.879 1 97.88 68 VAL B N 1
ATOM 1727 C CA . VAL B 1 68 ? -0.311 7.25 6.484 1 97.88 68 VAL B CA 1
ATOM 1728 C C . VAL B 1 68 ? 0.752 6.305 7.039 1 97.88 68 VAL B C 1
ATOM 1730 O O . VAL B 1 68 ? 1.616 5.828 6.301 1 97.88 68 VAL B O 1
ATOM 1733 N N . GLN B 1 69 ? 0.634 6 8.297 1 97 69 GLN B N 1
ATOM 1734 C CA . GLN B 1 69 ? 1.672 5.215 8.953 1 97 69 GLN B CA 1
ATOM 1735 C C . GLN B 1 69 ? 1.757 3.812 8.359 1 97 69 GLN B C 1
ATOM 1737 O O . GLN B 1 69 ? 2.85 3.322 8.062 1 97 69 GLN B O 1
ATOM 1742 N N . PRO B 1 70 ? 0.624 3.137 8.141 1 97.88 70 PRO B N 1
ATOM 1743 C CA . PRO B 1 70 ? 0.71 1.814 7.516 1 97.88 70 PRO B CA 1
ATOM 1744 C C . PRO B 1 70 ? 1.367 1.855 6.137 1 97.88 70 PRO B C 1
ATOM 1746 O O . PRO B 1 70 ? 2.148 0.964 5.793 1 97.88 70 PRO B O 1
ATOM 1749 N N . LEU B 1 71 ? 1.094 2.844 5.34 1 98.38 71 LEU B N 1
ATOM 1750 C CA . LEU B 1 71 ? 1.736 2.996 4.039 1 98.38 71 LEU B CA 1
ATOM 1751 C C . LEU B 1 71 ? 3.234 3.232 4.199 1 98.38 71 LEU B C 1
ATOM 1753 O O . LEU B 1 71 ? 4.043 2.627 3.488 1 98.38 71 LEU B O 1
ATOM 1757 N N . ARG B 1 72 ? 3.58 4.008 5.125 1 96.75 72 ARG B N 1
ATOM 1758 C CA . ARG B 1 72 ? 4.98 4.32 5.383 1 96.75 72 ARG B CA 1
ATOM 1759 C C . ARG B 1 72 ? 5.742 3.08 5.84 1 96.75 72 ARG B C 1
ATOM 1761 O O . ARG B 1 72 ? 6.859 2.826 5.383 1 96.75 72 ARG B O 1
ATOM 1768 N N . GLU B 1 73 ? 5.141 2.389 6.723 1 96.81 73 GLU B N 1
ATOM 1769 C CA . GLU B 1 73 ? 5.777 1.176 7.227 1 96.81 73 GLU B CA 1
ATOM 1770 C C . GLU B 1 73 ? 5.988 0.158 6.109 1 96.81 73 GLU B C 1
ATOM 1772 O O . GLU B 1 73 ? 7.031 -0.498 6.051 1 96.81 73 GLU B O 1
ATOM 1777 N N . LEU B 1 74 ? 5.008 0.067 5.297 1 98.12 74 LEU B N 1
ATOM 1778 C CA . LEU B 1 74 ? 5.133 -0.826 4.152 1 98.12 74 LEU B CA 1
ATOM 1779 C C . LEU B 1 74 ? 6.277 -0.388 3.244 1 98.12 74 LEU B C 1
ATOM 1781 O O . LEU B 1 74 ? 7.137 -1.195 2.891 1 98.12 74 LEU B O 1
ATOM 1785 N N . ARG B 1 75 ? 6.293 0.865 2.889 1 98.12 75 ARG B N 1
ATOM 1786 C CA . ARG B 1 75 ? 7.336 1.419 2.033 1 98.12 75 ARG B CA 1
ATOM 1787 C C . ARG B 1 75 ? 8.719 1.199 2.643 1 98.12 75 ARG B C 1
ATOM 1789 O O . ARG B 1 75 ? 9.633 0.738 1.962 1 98.12 75 ARG B O 1
ATOM 1796 N N . GLN B 1 76 ? 8.812 1.529 3.91 1 96.25 76 GLN B N 1
ATOM 1797 C CA . GLN B 1 76 ? 10.102 1.426 4.594 1 96.25 76 GLN B CA 1
ATOM 1798 C C . GLN B 1 76 ? 10.547 -0.03 4.711 1 96.25 76 GLN B C 1
ATOM 1800 O O . GLN B 1 76 ? 11.734 -0.332 4.602 1 96.25 76 GLN B O 1
ATOM 1805 N N . GLY B 1 77 ? 9.648 -0.927 4.977 1 97.19 77 GLY B N 1
ATOM 1806 C CA . GLY B 1 77 ? 9.953 -2.344 5.094 1 97.19 77 GLY B CA 1
ATOM 1807 C C . GLY B 1 77 ? 10.484 -2.951 3.807 1 97.19 77 GLY B C 1
ATOM 1808 O O . GLY B 1 77 ? 11.156 -3.982 3.832 1 97.19 77 GLY B O 1
ATOM 1809 N N . TRP B 1 78 ? 10.172 -2.297 2.697 1 97.94 78 TRP B N 1
ATOM 1810 C CA . TRP B 1 78 ? 10.539 -2.842 1.395 1 97.94 78 TRP B CA 1
ATOM 1811 C C . TRP B 1 78 ? 11.883 -2.299 0.935 1 97.94 78 TRP B C 1
ATOM 1813 O O . TRP B 1 78 ? 12.398 -2.699 -0.112 1 97.94 78 TRP B O 1
ATOM 1823 N N . LYS B 1 79 ? 12.492 -1.461 1.74 1 97.19 79 LYS B N 1
ATOM 1824 C CA . LYS B 1 79 ? 13.672 -0.725 1.301 1 97.19 79 LYS B CA 1
ATOM 1825 C C . LYS B 1 79 ? 14.789 -1.678 0.88 1 97.19 79 LYS B C 1
ATOM 1827 O O . LYS B 1 79 ? 15.289 -1.6 -0.245 1 97.19 79 LYS B O 1
ATOM 1832 N N . ALA B 1 80 ? 15.133 -2.604 1.719 1 97.12 80 ALA B N 1
ATOM 1833 C CA . ALA B 1 80 ? 16.266 -3.486 1.456 1 97.12 80 ALA B CA 1
ATOM 1834 C C . ALA B 1 80 ? 15.969 -4.422 0.286 1 97.12 80 ALA B C 1
ATOM 1836 O O . ALA B 1 80 ? 16.797 -4.559 -0.625 1 97.12 80 ALA B O 1
ATOM 1837 N N . ALA B 1 81 ? 14.867 -5.02 0.284 1 96.56 81 ALA B N 1
ATOM 1838 C CA . ALA B 1 81 ? 14.492 -5.973 -0.759 1 96.56 81 ALA B CA 1
ATOM 1839 C C . ALA B 1 81 ? 14.352 -5.277 -2.111 1 96.56 81 ALA B C 1
ATOM 1841 O O . ALA B 1 81 ? 14.664 -5.863 -3.152 1 96.56 81 ALA B O 1
ATOM 1842 N N . ALA B 1 82 ? 13.875 -4.066 -2.113 1 96.88 82 ALA B N 1
ATOM 1843 C CA . ALA B 1 82 ? 13.672 -3.309 -3.344 1 96.88 82 ALA B CA 1
ATOM 1844 C C . ALA B 1 82 ? 15 -2.994 -4.023 1 96.88 82 ALA B C 1
ATOM 1846 O O . ALA B 1 82 ? 15.047 -2.803 -5.242 1 96.88 82 ALA B O 1
ATOM 1847 N N . LEU B 1 83 ? 16.062 -2.934 -3.225 1 97.06 83 LEU B N 1
ATOM 1848 C CA . LEU B 1 83 ? 17.391 -2.697 -3.793 1 97.06 83 LEU B CA 1
ATOM 1849 C C . LEU B 1 83 ? 17.812 -3.861 -4.68 1 97.06 83 LEU B C 1
ATOM 1851 O O . LEU B 1 83 ? 18.578 -3.674 -5.633 1 97.06 83 LEU B O 1
ATOM 1855 N N . LEU B 1 84 ? 17.297 -5.031 -4.426 1 96.69 84 LEU B N 1
ATOM 1856 C CA . LEU B 1 84 ? 17.75 -6.25 -5.09 1 96.69 84 LEU B CA 1
ATOM 1857 C C . LEU B 1 84 ? 16.75 -6.707 -6.133 1 96.69 84 LEU B C 1
ATOM 1859 O O . LEU B 1 84 ? 17.031 -7.59 -6.945 1 96.69 84 LEU B O 1
ATOM 1863 N N . ASP B 1 85 ? 15.539 -6.121 -6.168 1 97.56 85 ASP B N 1
ATOM 1864 C CA . ASP B 1 85 ? 14.453 -6.559 -7.043 1 97.56 85 ASP B CA 1
ATOM 1865 C C . ASP B 1 85 ? 13.766 -5.363 -7.699 1 97.56 85 ASP B C 1
ATO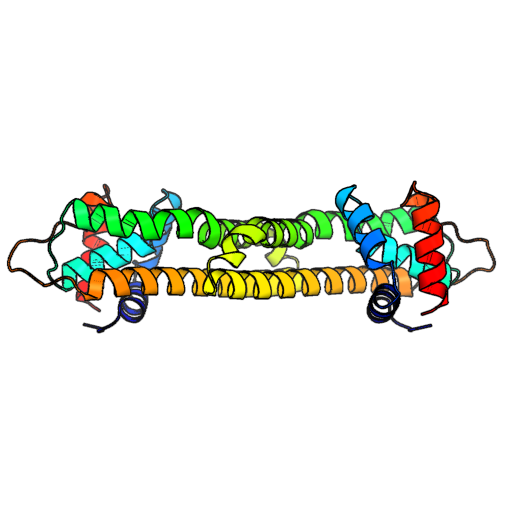M 1867 O O . ASP B 1 85 ? 12.977 -4.664 -7.059 1 97.56 85 ASP B O 1
ATOM 1871 N N . PRO B 1 86 ? 14.016 -5.246 -9.008 1 97.31 86 PRO B N 1
ATOM 1872 C CA . PRO B 1 86 ? 13.484 -4.07 -9.711 1 97.31 86 PRO B CA 1
ATOM 1873 C C . PRO B 1 86 ? 11.961 -4.008 -9.688 1 97.31 86 PRO B C 1
ATOM 1875 O O . PRO B 1 86 ? 11.383 -2.916 -9.68 1 97.31 86 PRO B O 1
ATOM 1878 N N . GLN B 1 87 ? 11.352 -5.152 -9.711 1 97.25 87 GLN B N 1
ATOM 1879 C CA . GLN B 1 87 ? 9.891 -5.141 -9.68 1 97.25 87 GLN B CA 1
ATOM 1880 C C . GLN B 1 87 ? 9.375 -4.672 -8.32 1 97.25 87 GLN B C 1
ATOM 1882 O O . GLN B 1 87 ? 8.391 -3.93 -8.25 1 97.25 87 GLN B O 1
ATOM 1887 N N . GLN B 1 88 ? 10.016 -5.16 -7.293 1 97.56 88 GLN B N 1
ATOM 1888 C CA . GLN B 1 88 ? 9.633 -4.684 -5.969 1 97.56 88 GLN B CA 1
ATOM 1889 C C . GLN B 1 88 ? 9.93 -3.197 -5.809 1 97.56 88 GLN B C 1
ATOM 1891 O O . GLN B 1 88 ? 9.195 -2.477 -5.133 1 97.56 88 GLN B O 1
ATOM 1896 N N . ALA B 1 89 ? 11.031 -2.719 -6.441 1 98.38 89 ALA B N 1
ATOM 1897 C CA . ALA B 1 89 ? 11.359 -1.296 -6.43 1 98.38 89 ALA B CA 1
ATOM 1898 C C . ALA B 1 89 ? 10.234 -0.47 -7.055 1 98.38 89 ALA B C 1
ATOM 1900 O O . ALA B 1 89 ? 9.883 0.598 -6.551 1 98.38 89 ALA B O 1
ATOM 1901 N N . ARG B 1 90 ? 9.703 -0.982 -8.125 1 98.31 90 ARG B N 1
ATOM 1902 C CA . ARG B 1 90 ? 8.602 -0.301 -8.805 1 98.31 90 ARG B CA 1
ATOM 1903 C C . ARG B 1 90 ? 7.367 -0.235 -7.906 1 98.31 90 ARG B C 1
ATOM 1905 O O . ARG B 1 90 ? 6.723 0.812 -7.805 1 98.31 90 ARG B O 1
ATOM 1912 N N . LEU B 1 91 ? 7.043 -1.343 -7.234 1 98.62 91 LEU B N 1
ATOM 1913 C CA . LEU B 1 91 ? 5.902 -1.371 -6.324 1 98.62 91 LEU B CA 1
ATOM 1914 C C . LEU B 1 91 ? 6.113 -0.417 -5.156 1 98.62 91 LEU B C 1
ATOM 1916 O O . LEU B 1 91 ? 5.188 0.286 -4.746 1 98.62 91 LEU B O 1
ATOM 1920 N N . ARG B 1 92 ? 7.32 -0.416 -4.637 1 98.62 92 ARG B N 1
ATOM 1921 C CA . ARG B 1 92 ? 7.645 0.47 -3.523 1 98.62 92 ARG B CA 1
ATOM 1922 C C . ARG B 1 92 ? 7.438 1.932 -3.906 1 98.62 92 ARG B C 1
ATOM 1924 O O . ARG B 1 92 ? 6.938 2.725 -3.105 1 98.62 92 ARG B O 1
ATOM 1931 N N . GLU B 1 93 ? 7.805 2.277 -5.152 1 98.5 93 GLU B N 1
ATOM 1932 C CA . GLU B 1 93 ? 7.602 3.639 -5.641 1 98.5 93 GLU B CA 1
ATOM 1933 C C . GLU B 1 93 ? 6.117 3.984 -5.711 1 98.5 93 GLU B C 1
ATOM 1935 O O . GLU B 1 93 ? 5.723 5.117 -5.426 1 98.5 93 GLU B O 1
ATOM 1940 N N . GLN B 1 94 ? 5.352 3.055 -6.074 1 98.69 94 GLN B N 1
ATOM 1941 C CA . GLN B 1 94 ? 3.91 3.275 -6.133 1 98.69 94 GLN B CA 1
ATOM 1942 C C . GLN B 1 94 ? 3.32 3.426 -4.73 1 98.69 94 GLN B C 1
ATOM 1944 O O . GLN B 1 94 ? 2.41 4.227 -4.52 1 98.69 94 GLN B O 1
ATOM 1949 N N . VAL B 1 95 ? 3.857 2.672 -3.783 1 98.75 95 VAL B N 1
ATOM 1950 C CA . VAL B 1 95 ? 3.436 2.826 -2.396 1 98.75 95 VAL B CA 1
ATOM 1951 C C . VAL B 1 95 ? 3.818 4.215 -1.891 1 98.75 95 VAL B C 1
ATOM 1953 O O . VAL B 1 95 ? 3.041 4.863 -1.186 1 98.75 95 VAL B O 1
ATOM 1956 N N . LYS B 1 96 ? 4.973 4.652 -2.24 1 98.31 96 LYS B N 1
ATOM 1957 C CA . LYS B 1 96 ? 5.414 6 -1.892 1 98.31 96 LYS B CA 1
ATOM 1958 C C . LYS B 1 96 ? 4.441 7.055 -2.416 1 98.31 96 LYS B C 1
ATOM 1960 O O . LYS B 1 96 ? 4.102 8 -1.703 1 98.31 96 LYS B O 1
ATOM 1965 N N . ALA B 1 97 ? 4.016 6.891 -3.611 1 98.5 97 ALA B N 1
ATOM 1966 C CA . ALA B 1 97 ? 3.053 7.816 -4.207 1 98.5 97 ALA B CA 1
ATOM 1967 C C . ALA B 1 97 ? 1.745 7.828 -3.42 1 98.5 97 ALA B C 1
ATOM 1969 O O . ALA B 1 97 ? 1.147 8.891 -3.213 1 98.5 97 ALA B O 1
ATOM 1970 N N . LEU B 1 98 ? 1.308 6.645 -2.982 1 98.75 98 LEU B N 1
ATOM 1971 C CA . LEU B 1 98 ? 0.099 6.551 -2.172 1 98.75 98 LEU B CA 1
ATOM 1972 C C . LEU B 1 98 ? 0.292 7.238 -0.825 1 98.75 98 LEU B C 1
ATOM 1974 O O . LEU B 1 98 ? -0.623 7.895 -0.322 1 98.75 98 LEU B O 1
ATOM 1978 N N . GLU B 1 99 ? 1.469 7.078 -0.227 1 98.12 99 GLU B N 1
ATOM 1979 C CA . GLU B 1 99 ? 1.81 7.734 1.033 1 98.12 99 GLU B CA 1
ATOM 1980 C C . GLU B 1 99 ? 1.723 9.25 0.909 1 98.12 99 GLU B C 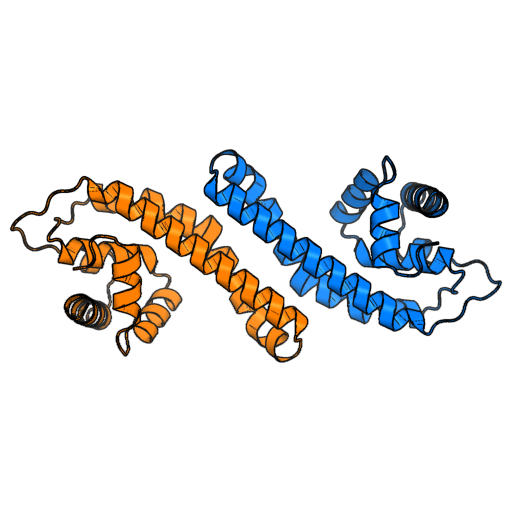1
ATOM 1982 O O . GLU B 1 99 ? 1.099 9.914 1.741 1 98.12 99 GLU B O 1
ATOM 1987 N N . LEU B 1 100 ? 2.207 9.742 -0.146 1 96.94 100 LEU B N 1
ATOM 1988 C CA . LEU B 1 100 ? 2.184 11.18 -0.4 1 96.94 100 LEU B CA 1
ATOM 1989 C C . LEU B 1 100 ? 0.754 11.672 -0.603 1 96.94 100 LEU B C 1
ATOM 1991 O O . LEU B 1 100 ? 0.378 12.727 -0.092 1 96.94 100 LEU B O 1
ATOM 1995 N N . GLU B 1 101 ? 0.041 10.945 -1.342 1 98.12 101 GLU B N 1
ATOM 1996 C CA . GLU B 1 101 ? -1.36 11.297 -1.552 1 98.12 101 GLU B CA 1
ATOM 1997 C C . GLU B 1 101 ? -2.127 11.32 -0.233 1 98.12 101 GLU B C 1
ATOM 1999 O O . GLU B 1 101 ? -2.955 12.203 -0.004 1 98.12 101 GLU B O 1
ATOM 2004 N N . ALA B 1 102 ? -1.847 10.352 0.59 1 98.44 102 ALA B N 1
ATOM 2005 C CA . ALA B 1 102 ? -2.48 10.289 1.904 1 98.44 102 ALA B CA 1
ATOM 2006 C C . ALA B 1 102 ? -2.098 11.5 2.754 1 98.44 102 ALA B C 1
ATOM 2008 O O . ALA B 1 102 ? -2.939 12.07 3.453 1 98.44 102 ALA B O 1
ATOM 2009 N N . GLU B 1 103 ? -0.832 11.898 2.68 1 97.44 103 GLU B N 1
ATOM 2010 C CA . GLU B 1 103 ? -0.372 13.078 3.4 1 97.44 103 GLU B CA 1
ATOM 2011 C C . GLU B 1 103 ? -1.047 14.344 2.877 1 97.44 103 GLU B C 1
ATOM 2013 O O . GLU B 1 103 ? -1.461 15.203 3.658 1 97.44 103 GLU B O 1
ATOM 2018 N N . ARG B 1 104 ? -1.188 14.422 1.608 1 97.62 104 ARG B N 1
ATOM 2019 C CA . ARG B 1 104 ? -1.851 15.57 0.993 1 97.62 104 ARG B CA 1
ATOM 2020 C C . ARG B 1 104 ? -3.309 15.656 1.43 1 97.62 104 ARG B C 1
ATOM 2022 O O . ARG B 1 104 ? -3.811 16.75 1.72 1 97.62 104 ARG B O 1
ATOM 2029 N N . GLU B 1 105 ? -3.939 14.547 1.449 1 98.25 105 GLU B N 1
ATOM 2030 C CA . GLU B 1 105 ? -5.324 14.508 1.916 1 98.25 105 GLU B CA 1
ATOM 2031 C C . GLU B 1 105 ? -5.438 15.023 3.348 1 98.25 105 GLU B C 1
ATOM 2033 O O . GLU B 1 105 ? -6.316 15.828 3.656 1 98.25 105 GLU B O 1
ATOM 2038 N N . LEU B 1 106 ? -4.539 14.555 4.191 1 98.12 106 LEU B N 1
ATOM 2039 C CA . LEU B 1 106 ? -4.562 15 5.582 1 98.12 106 LEU B CA 1
ATOM 2040 C C . LEU B 1 106 ? -4.363 16.5 5.676 1 98.12 106 LEU B C 1
ATOM 2042 O O . LEU B 1 106 ? -5.125 17.203 6.355 1 98.12 106 LEU B O 1
ATOM 2046 N N . LEU B 1 107 ? -3.387 17.016 4.965 1 97.88 107 LEU B N 1
ATOM 2047 C CA . LEU B 1 107 ? -3.135 18.453 4.969 1 97.88 107 LEU B CA 1
ATOM 2048 C C . LEU B 1 107 ? -4.355 19.219 4.477 1 97.88 107 LEU B C 1
ATOM 2050 O O . LEU B 1 107 ? -4.684 20.281 5.008 1 97.88 107 LEU B O 1
ATOM 2054 N N . GLY B 1 108 ? -5 18.672 3.484 1 97.75 108 GLY B N 1
ATOM 2055 C CA . GLY B 1 108 ? -6.223 19.297 2.99 1 97.75 108 GLY B CA 1
ATOM 2056 C C . GLY B 1 108 ? -7.32 19.359 4.031 1 97.75 108 GLY B C 1
ATOM 2057 O O . GLY B 1 108 ? -7.996 20.391 4.164 1 97.75 108 GLY B O 1
ATOM 2058 N N . ARG B 1 109 ? -7.488 18.344 4.746 1 97.81 109 ARG B N 1
ATOM 2059 C CA . ARG B 1 109 ? -8.492 18.297 5.805 1 97.81 109 ARG B CA 1
ATOM 2060 C C . ARG B 1 109 ? -8.172 19.312 6.902 1 97.81 109 ARG B C 1
ATOM 2062 O O . ARG B 1 109 ? -9.062 20.016 7.395 1 97.81 109 ARG B O 1
ATOM 2069 N N . LEU B 1 110 ? -6.922 19.312 7.297 1 97.69 110 LEU B N 1
ATOM 2070 C CA . LEU B 1 110 ? -6.496 20.25 8.328 1 97.69 110 LEU B CA 1
ATOM 2071 C C . LEU B 1 110 ? -6.707 21.688 7.875 1 97.69 110 LEU B C 1
ATOM 2073 O O . LEU B 1 110 ? -7.191 22.531 8.641 1 97.69 110 LEU B O 1
ATOM 2077 N N . GLU B 1 111 ? -6.387 21.969 6.645 1 97.38 111 GLU B N 1
ATOM 2078 C CA . GLU B 1 111 ? -6.582 23.297 6.086 1 97.38 111 GLU B CA 1
ATOM 2079 C C . GLU B 1 111 ? -8.055 23.688 6.086 1 97.38 111 GLU B C 1
ATOM 2081 O O . GLU B 1 111 ? -8.406 24.812 6.453 1 97.38 111 GLU B O 1
ATOM 2086 N N . GLN B 1 112 ? -8.875 22.766 5.625 1 96.88 112 GLN B N 1
ATOM 2087 C CA . GLN B 1 112 ? -10.312 23.031 5.547 1 96.88 112 GLN B CA 1
ATOM 2088 C C . GLN B 1 112 ? -10.875 23.406 6.914 1 96.88 112 GLN B C 1
ATOM 2090 O O . GLN B 1 112 ? -11.688 24.328 7.023 1 96.88 112 GLN B O 1
ATOM 2095 N N . LEU B 1 113 ? -10.43 22.703 7.91 1 96.31 113 LEU B N 1
ATOM 2096 C CA . LEU B 1 113 ? -10.875 23 9.266 1 96.31 113 LEU B CA 1
ATOM 2097 C C . LEU B 1 113 ? -10.367 24.359 9.719 1 96.31 113 LEU B C 1
ATOM 2099 O O . LEU B 1 113 ? -11.125 25.156 10.281 1 96.31 113 LEU B O 1
ATOM 2103 N N . ALA B 1 114 ? -9.102 24.656 9.445 1 94.44 114 ALA B N 1
ATOM 2104 C CA . ALA B 1 114 ? -8.422 25.828 9.984 1 94.44 114 ALA B CA 1
ATOM 2105 C C . ALA B 1 114 ? -8.758 27.078 9.172 1 94.44 114 ALA B C 1
ATOM 2107 O O . ALA B 1 114 ? -8.516 28.203 9.617 1 94.44 114 ALA B O 1
ATOM 2108 N N . GLN B 1 115 ? -9.227 26.844 7.934 1 89.62 115 GLN B N 1
ATOM 2109 C CA . GLN B 1 115 ? -9.484 27.953 7.031 1 89.62 115 GLN B CA 1
ATOM 2110 C C . GLN B 1 115 ? -10.461 28.953 7.656 1 89.62 115 GLN B C 1
ATOM 2112 O O . GLN B 1 115 ? -10.391 30.156 7.387 1 89.62 115 GLN B O 1
ATOM 2117 N N . LYS B 1 116 ? -11.281 28.516 8.586 1 89.44 116 LYS B N 1
ATOM 2118 C CA . LYS B 1 116 ? -12.312 29.359 9.18 1 89.44 116 LYS B CA 1
ATOM 2119 C C . LYS B 1 116 ? -11.758 30.172 10.352 1 89.44 116 LYS B C 1
ATOM 2121 O O . LYS B 1 116 ? -12.438 31.047 10.883 1 89.44 116 LYS B O 1
ATOM 2126 N N . TRP B 1 117 ? -10.555 29.859 10.75 1 92.44 117 TRP B N 1
ATOM 2127 C CA . TRP B 1 117 ? -9.977 30.516 11.922 1 92.44 117 TRP B CA 1
ATOM 2128 C C . TRP B 1 117 ? -9.336 31.844 11.547 1 92.44 117 TRP B C 1
ATOM 2130 O O . TRP B 1 117 ? -8.672 31.938 10.516 1 92.44 117 TRP B O 1
ATOM 2140 N N . GLN B 1 118 ? -9.539 32.844 12.391 1 89.62 118 GLN B N 1
ATOM 2141 C CA . GLN B 1 118 ? -9.102 34.219 12.109 1 89.62 118 GLN B CA 1
ATOM 2142 C C . GLN B 1 118 ? -7.785 34.531 12.812 1 89.62 118 GLN B C 1
ATOM 2144 O O . GLN B 1 118 ? -7.547 34.062 13.93 1 89.62 118 GLN B O 1
ATOM 2149 N N . ALA B 1 119 ? -7.031 35.219 12.078 1 87.69 119 ALA B N 1
ATOM 2150 C CA . ALA B 1 119 ? -5.773 35.688 12.648 1 87.69 119 ALA B CA 1
ATOM 2151 C C . ALA B 1 119 ? -6.023 36.719 13.773 1 87.69 119 ALA B C 1
ATOM 2153 O O . ALA B 1 119 ? -7.07 37.344 13.812 1 87.69 119 ALA B O 1
ATOM 2154 N N . THR B 1 120 ? -5.199 36.625 14.789 1 82.25 120 THR B N 1
ATOM 2155 C CA . THR B 1 120 ? -5.207 37.625 15.844 1 82.25 120 THR B CA 1
ATOM 2156 C C . THR B 1 120 ? -3.822 38.25 16.016 1 82.25 120 THR B C 1
ATOM 2158 O O . THR B 1 120 ? -2.855 37.781 15.398 1 82.25 120 THR B O 1
ATOM 2161 N N . ASP B 1 121 ? -3.781 39.281 16.75 1 75.56 121 ASP B N 1
ATOM 2162 C CA . ASP B 1 121 ? -2.521 39.969 17 1 75.56 121 ASP B CA 1
ATOM 2163 C C . ASP B 1 121 ? -1.737 39.312 18.125 1 75.56 121 ASP B C 1
ATOM 2165 O O . ASP B 1 121 ? -0.635 39.719 18.469 1 75.56 121 ASP B O 1
ATOM 2169 N N . GLU B 1 122 ? -2.268 38.281 18.656 1 64.06 122 GLU B N 1
ATOM 2170 C CA . GLU B 1 122 ? -1.628 37.625 19.812 1 64.06 122 GLU B CA 1
ATOM 2171 C C . GLU B 1 122 ? -0.577 36.625 19.375 1 64.06 122 GLU B C 1
ATOM 2173 O O . GLU B 1 122 ? -0.646 36.094 18.25 1 64.06 122 GLU B O 1
ATOM 2178 N N . ALA B 1 123 ? 0.527 36.594 20.312 1 60.59 123 ALA B N 1
ATOM 2179 C CA . ALA B 1 123 ? 1.617 35.656 20.094 1 60.59 123 ALA B CA 1
ATOM 2180 C C . ALA B 1 123 ? 1.08 34.25 19.859 1 60.59 123 ALA B C 1
ATOM 2182 O O . ALA B 1 123 ? 0.121 33.812 20.5 1 60.59 123 ALA B O 1
ATOM 2183 N N . VAL B 1 124 ? 1.573 33.531 18.844 1 62.94 124 VAL B N 1
ATOM 2184 C CA . VAL B 1 124 ? 0.981 32.25 18.5 1 62.94 124 VAL B CA 1
ATOM 2185 C C . VAL B 1 124 ? 1.985 31.125 18.766 1 62.94 124 VAL B C 1
ATOM 2187 O O . VAL B 1 124 ? 3.176 31.266 18.469 1 62.94 124 VAL B O 1
ATOM 2190 N N . ALA B 1 125 ? 1.772 30.172 19.734 1 75 125 ALA B N 1
ATOM 2191 C CA . ALA B 1 125 ? 2.689 29.141 20.203 1 75 125 ALA B CA 1
ATOM 2192 C C . ALA B 1 125 ? 2.229 27.75 19.766 1 75 125 ALA B C 1
ATOM 2194 O O . ALA B 1 125 ? 2.135 26.828 20.578 1 75 125 ALA B O 1
ATOM 2195 N N . TRP B 1 126 ? 2.033 27.453 18.484 1 81.69 126 TRP B N 1
ATOM 2196 C CA . TRP B 1 126 ? 1.545 26.172 18 1 81.69 126 TRP B CA 1
ATOM 2197 C C . TRP B 1 126 ? 2.615 25.094 18.141 1 81.69 126 TRP B C 1
ATOM 2199 O O . TRP B 1 126 ? 2.342 24 18.641 1 81.69 126 TRP B O 1
ATOM 2209 N N . LEU B 1 127 ? 3.828 25.344 17.734 1 79.12 127 LEU B N 1
ATOM 2210 C CA . LEU B 1 127 ? 4.879 24.328 17.672 1 79.12 127 LEU B CA 1
ATOM 2211 C C . LEU B 1 127 ? 5.262 23.859 19.078 1 79.12 127 LEU B C 1
ATOM 2213 O O . LEU B 1 127 ? 5.609 22.703 19.266 1 79.12 127 LEU B O 1
ATOM 2217 N N . GLU B 1 128 ? 5.082 24.828 20.016 1 82 128 GLU B N 1
ATOM 2218 C CA . GLU B 1 128 ? 5.426 24.5 21.391 1 82 128 GLU B CA 1
ATOM 2219 C C . GLU B 1 128 ? 4.504 23.406 21.938 1 82 128 GLU B C 1
ATOM 2221 O O . GLU B 1 128 ? 4.902 22.625 22.812 1 82 128 GLU B O 1
ATOM 2226 N N . LYS B 1 129 ? 3.297 23.359 21.359 1 77.19 129 LYS B N 1
ATOM 2227 C CA . LYS B 1 129 ? 2.338 22.359 21.828 1 77.19 129 LYS B CA 1
ATOM 2228 C C . LYS B 1 129 ? 2.607 21 21.188 1 77.19 129 LYS B C 1
ATOM 2230 O O . LYS B 1 129 ? 2.158 19.969 21.688 1 77.19 129 LYS B O 1
ATOM 2235 N N . LEU B 1 130 ? 3.336 21.031 20.062 1 75.38 130 LEU B N 1
ATOM 2236 C CA . LEU B 1 130 ? 3.488 19.797 19.297 1 75.38 130 LEU B CA 1
ATOM 2237 C C . LEU B 1 130 ? 4.91 19.266 19.406 1 75.38 130 LEU B C 1
ATOM 2239 O O . LEU B 1 130 ? 5.141 18.062 19.25 1 75.38 130 LEU B O 1
ATOM 2243 N N . LEU B 1 131 ? 5.879 20.188 19.562 1 75 131 LEU B N 1
ATOM 2244 C CA . LEU B 1 131 ? 7.285 19.797 19.516 1 75 131 LEU B CA 1
ATOM 2245 C C . LEU B 1 131 ? 8.016 20.266 20.766 1 75 131 LEU B C 1
ATOM 2247 O O . LEU B 1 131 ? 7.988 21.453 21.109 1 75 131 LEU B O 1
ATOM 2251 N N . GLU B 1 132 ? 8.656 19.312 21.391 1 74.38 132 GLU B N 1
ATOM 2252 C CA . GLU B 1 132 ? 9.477 19.672 22.562 1 74.38 132 GLU B CA 1
ATOM 2253 C C . GLU B 1 132 ? 10.844 20.188 22.125 1 74.38 132 GLU B C 1
ATOM 2255 O O . GLU B 1 132 ? 11.422 21.047 22.797 1 74.38 132 GLU B O 1
ATOM 2260 N N . ASP B 1 133 ? 11.328 19.75 21.078 1 72.44 133 ASP B N 1
ATOM 2261 C CA . ASP B 1 133 ? 12.656 20.109 20.578 1 72.44 133 ASP B CA 1
ATOM 2262 C C . ASP B 1 133 ? 12.695 21.547 20.062 1 72.44 133 ASP B C 1
ATOM 2264 O O . ASP B 1 133 ? 12.219 21.828 18.969 1 72.44 133 ASP B O 1
ATOM 2268 N N . ARG B 1 134 ? 13.359 22.422 20.828 1 81.88 134 ARG B N 1
ATOM 2269 C CA . ARG B 1 134 ? 13.414 23.844 20.484 1 81.88 134 ARG B CA 1
ATOM 2270 C C . ARG B 1 134 ? 14.172 24.062 19.188 1 81.88 134 ARG B C 1
ATOM 2272 O O . ARG B 1 134 ? 13.789 24.922 18.375 1 81.88 134 ARG B O 1
ATOM 2279 N N . ASP B 1 135 ? 15.211 23.297 18.984 1 76.75 135 ASP B N 1
ATOM 2280 C CA . ASP B 1 135 ? 16 23.453 17.766 1 76.75 135 ASP B CA 1
ATOM 2281 C C . ASP B 1 135 ? 15.172 23.125 16.531 1 76.75 135 ASP B C 1
ATOM 2283 O O . ASP B 1 135 ? 15.234 23.844 15.531 1 76.75 135 ASP B O 1
ATOM 2287 N N . ALA B 1 136 ? 14.398 22.125 16.672 1 74.19 136 ALA B N 1
ATOM 2288 C CA . ALA B 1 136 ? 13.523 21.734 15.562 1 74.19 136 ALA B CA 1
ATOM 2289 C C . ALA B 1 136 ? 12.484 22.828 15.289 1 74.19 136 ALA B C 1
ATOM 2291 O O . ALA B 1 136 ? 12.234 23.172 14.133 1 74.19 136 ALA B O 1
ATOM 2292 N N . ARG B 1 137 ? 11.93 23.328 16.359 1 77.31 137 ARG B N 1
ATOM 2293 C CA . ARG B 1 137 ? 10.93 24.391 16.203 1 77.31 137 ARG B CA 1
ATOM 2294 C C . ARG B 1 137 ? 11.508 25.594 15.469 1 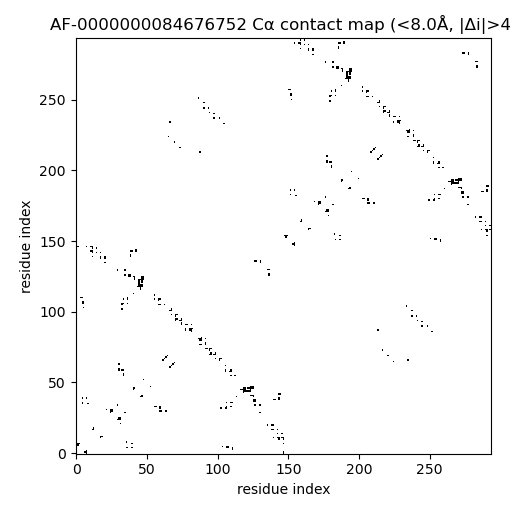77.31 137 ARG B C 1
ATOM 2296 O O . ARG B 1 137 ? 10.906 26.094 14.523 1 77.31 137 ARG B O 1
ATOM 2303 N N . GLU B 1 138 ? 12.672 25.984 15.906 1 81.31 138 GLU B N 1
ATOM 2304 C CA . GLU B 1 138 ? 13.289 27.188 15.336 1 81.31 138 GLU B CA 1
ATOM 2305 C C . GLU B 1 138 ? 13.68 26.969 13.875 1 81.31 138 GLU B C 1
ATOM 2307 O O . GLU B 1 138 ? 13.477 27.844 13.039 1 81.31 138 GLU B O 1
ATOM 2312 N N . LEU B 1 139 ? 14.203 25.781 13.625 1 73.06 139 LEU B N 1
ATOM 2313 C CA . LEU B 1 139 ? 14.578 25.453 12.25 1 73.06 139 LEU B CA 1
ATOM 2314 C C . LEU B 1 139 ? 13.352 25.469 11.344 1 73.06 139 LEU B C 1
ATOM 2316 O O . LEU B 1 139 ? 13.406 25.969 10.219 1 73.06 139 LEU B O 1
ATOM 2320 N N . LEU B 1 140 ? 12.289 24.969 11.805 1 77.88 140 LEU B N 1
ATOM 2321 C CA . LEU B 1 140 ? 11.055 24.922 11.023 1 77.88 140 LEU B CA 1
ATOM 2322 C C . LEU B 1 140 ? 10.492 26.328 10.812 1 77.88 140 LEU B C 1
ATOM 2324 O O . LEU B 1 140 ? 9.984 26.641 9.734 1 77.88 140 LEU B O 1
ATOM 2328 N N . ARG B 1 141 ? 10.625 27.188 11.836 1 76.56 141 ARG B N 1
ATOM 2329 C CA . ARG B 1 141 ? 10.141 28.562 11.711 1 76.56 141 ARG B CA 1
ATOM 2330 C C . ARG B 1 141 ? 10.961 29.344 10.688 1 76.56 141 ARG B C 1
ATOM 2332 O O . ARG B 1 141 ? 10.414 30.109 9.898 1 76.56 141 ARG B O 1
ATOM 2339 N N . VAL B 1 142 ? 12.25 29.062 10.766 1 74.62 142 VAL B N 1
ATOM 2340 C CA . VAL B 1 142 ? 13.133 29.703 9.805 1 74.62 142 VAL B CA 1
ATOM 2341 C C . VAL B 1 142 ? 12.766 29.266 8.391 1 74.62 142 VAL B C 1
ATOM 2343 O O . VAL B 1 142 ? 12.672 30.109 7.48 1 74.62 142 VAL B O 1
ATOM 2346 N N . ALA B 1 143 ? 12.484 28.016 8.227 1 71.31 143 ALA B N 1
ATOM 2347 C CA . ALA B 1 143 ? 12.102 27.5 6.922 1 71.31 143 ALA B CA 1
ATOM 2348 C C . ALA B 1 143 ? 10.781 28.109 6.449 1 71.31 143 ALA B C 1
ATOM 2350 O O . ALA B 1 143 ? 10.625 28.422 5.266 1 71.31 143 ALA B O 1
ATOM 2351 N N . ALA B 1 144 ? 9.914 28.234 7.359 1 74.31 144 ALA B N 1
ATOM 2352 C CA . ALA B 1 144 ? 8.594 28.766 7.027 1 74.31 144 ALA B CA 1
ATOM 2353 C C . ALA B 1 144 ? 8.688 30.234 6.602 1 74.31 144 ALA B C 1
ATOM 2355 O O . ALA B 1 144 ? 7.895 30.688 5.773 1 74.31 144 ALA B O 1
ATOM 2356 N N . THR B 1 145 ? 9.656 30.953 7.16 1 73.69 145 THR B N 1
ATOM 2357 C CA . THR B 1 145 ? 9.797 32.375 6.844 1 73.69 145 THR B CA 1
ATOM 2358 C C . THR B 1 145 ? 10.414 32.562 5.461 1 73.69 145 THR B C 1
ATOM 2360 O O . THR B 1 145 ? 10.211 33.594 4.824 1 73.69 145 THR B O 1
ATOM 2363 N N . GLN B 1 146 ? 11.164 31.547 5.043 1 66.94 146 GLN B N 1
ATOM 2364 C CA . GLN B 1 146 ? 11.812 31.625 3.74 1 66.94 146 GLN B CA 1
ATOM 2365 C C . GLN B 1 146 ? 10.898 31.125 2.633 1 66.94 146 GLN B C 1
ATOM 2367 O O . GLN B 1 146 ? 11.305 31.031 1.472 1 66.94 146 GLN B O 1
ATOM 2372 N N . THR B 1 147 ? 9.648 30.688 3.043 1 68.44 147 THR B N 1
ATOM 2373 C CA . THR B 1 147 ? 8.695 30.172 2.068 1 68.44 147 THR B CA 1
ATOM 2374 C C . THR B 1 147 ? 7.789 31.297 1.56 1 68.44 147 THR B C 1
ATOM 2376 O O . THR B 1 147 ? 7.348 32.156 2.334 1 68.44 147 THR B O 1
#

Solvent-accessible surface area (backbone atoms only — not comparable to full-atom values): 15951 Å² total; per-residue (Å²): 113,65,89,45,59,62,58,37,48,53,42,28,52,72,33,87,68,39,52,60,48,50,50,51,39,42,75,70,68,46,56,62,62,58,51,49,48,31,52,52,34,40,75,59,23,28,60,67,40,73,69,57,53,50,54,49,46,68,56,46,51,58,48,40,64,70,47,34,46,54,37,46,51,51,37,59,69,38,50,70,61,23,74,78,29,70,68,51,33,52,51,37,50,52,39,46,52,51,30,49,52,45,49,51,49,50,37,48,52,51,40,63,66,50,67,78,58,64,60,48,93,54,86,43,62,37,51,68,76,77,41,84,53,60,66,57,48,52,52,51,52,54,33,50,70,75,70,113,64,89,45,60,62,58,39,47,52,41,25,52,70,33,88,68,39,52,60,46,49,51,52,40,42,75,72,68,46,58,62,62,59,51,49,49,30,50,52,34,39,75,59,22,30,61,68,40,73,68,56,52,51,53,50,46,68,56,45,50,59,46,39,64,69,48,35,46,53,36,45,49,52,36,60,70,39,49,70,61,23,75,79,29,71,69,50,34,53,50,38,52,54,39,47,52,50,30,50,52,45,49,50,50,50,38,50,52,51,39,63,65,51,66,78,58,63,59,47,93,53,86,45,61,38,49,67,76,75,42,84,52,62,67,55,48,50,52,49,50,54,31,51,69,77,68

Nearest PDB structures (foldseek):
  5ewz-assembly1_B  TM=3.822E-01  e=6.457E+00  Homo sapiens
  6ef5-assembly2_C  TM=2.339E-01  e=2.931E+00  Homo sapiens
  1lki-assembly1_A  TM=2.949E-01  e=9.387E+00  Mus musculus
  6ef5-assembly2_C  TM=2.412E-01  e=5.505E+00  Homo sapiens

pLDDT: mean 89.02, std 9.45, range [54.5, 98.75]